Protein AF-A0A8B8CC91-F1 (afdb_monomer_lite)

Organism: Crassostrea virginica (NCBI:txid6565)

InterPro domains:
  IPR000445 Helix-hairpin-helix motif [PF00633] (62-91)
  IPR003265 HhH-GPD domain [PF00730] (1-131)
  IPR003265 HhH-GPD domain [SM00478] (1-153)
  IPR003265 HhH-GPD domain [cd00056] (1-151)
  IPR003651 Endonuclease III-like, iron-sulphur cluster loop motif [SM00525] (154-174)
  IPR004036 Endonuclease III-like, conserved site-2 [PS01155] (64-92)
  IPR011257 DNA glycosylase [SSF48150] (1-176)
  IPR023170 Helix-hairpin-helix, base-excision DNA repair, C-terminal [G3DSA:1.10.1670.10] (99-174)
  IPR044298 Adenine/Thymine-DNA glycosylase [PTHR42944] (1-316)

Secondary structure (DSSP, 8-state):
--TTS-HHHHHHHHHHHHHH--SHHHHHTS-HHHHHHHTTTSS-THHHHHHHHHHHHHHHHSTTPPP-SHHHHHHHSTT--HHHHHHHHHHHH--------HHHHHHHHHHTT--S-TTSHHHHHHHHHHHHHHS-SS-HHHHHHHHHHHHHHTS-SSS--GGG-TTGGG-HHHHHHHHHHHHHH--S----S-----GGGSSS--TTSPPTTS---TTTGGGGSSPPPP-PPPP---------EEEPTTS-EEE--PPPPSSSSS----EEEEEEE-TTSPEEEEEEEE-TTS-EEEEEEEEEEEEPTTS-EEEEEEEEPTTS-EE---EEEEEEE-TTS-EEEEEEEE-TTS-EEEEEE---

Sequence (364 aa):
MLQQTQVATVVEYYKRWMKKWPTLQDLAKASLEEVNEMWAGLGYYSRGRRLLEGAQKVVQEFGGKMPRTAEALLKHLPGVGRYTAGAIASIAYSQATGIVDGNVIRVLCRMRLIGASSTSQAVQNKLWSLANDVVDQDHPGDFNQGMMELGATVCTPKSPSCASCPAQSLCLAKAQVERNKSKNGNKLGIKDRTDIPDIECVVEKCDLCLPENETWDEKEGVQNYPRKAGKKAARVERTSVCVVCRRKRGGERQYYLVQRAQKGQLIRTSVCVVCRRKRDGERQYYLVQRAQKGQLMRTSVCVVCRRKRDGERQYYLVQRAQKGQLIRTSVCVVCRRKRDGERQYYLVQRAQKGQLIRTSVCVV

Foldseek 3Di:
DPPPADPVVCPVLVVVVCVQDVALVSLLPDDLLVQCVSCPPRAPSVLSVQSNVQSVQCCPVVVRDDDQALVCCCVRGGPQHSQNSQLCNCQVPVALAFHDDPLLLQQVLQLPVQAAECPDPVSVVVSRVVRSVPQDNRRNNVSNVVSNVCSVPASDLPDGPLVPRPCNVSGVLNVVLVVVVVVVVCPPPDDPPPPPPDPQVVPPDDNRHNPPVGDDDNVCRSSSGHDYDDDDDDDDDDDDDDWDWDADPPRDIDTDDDQDDPDDRDHDWDWDWDWDADPVRWIWIWTWTARPVGDTDTFRFTFTWDQDPVRKTKTWGWGADPPRDIDGQGWIWIWDQDPVRDIWIWTWGDDPPGDIDTDGDDDD

pLDDT: mean 70.83, std 25.77, range [24.81, 98.25]

Structure (mmCIF, N/CA/C/O backbone):
data_AF-A0A8B8CC91-F1
#
_entry.id   AF-A0A8B8CC91-F1
#
loop_
_atom_site.group_PDB
_atom_site.id
_atom_site.type_symbol
_atom_site.label_atom_id
_atom_site.label_alt_id
_atom_site.label_comp_id
_atom_site.label_asym_id
_atom_site.label_entity_id
_atom_site.label_seq_id
_atom_site.pdbx_PDB_ins_code
_atom_site.Cartn_x
_atom_site.Cartn_y
_atom_site.Cartn_z
_atom_site.occupancy
_atom_site.B_iso_or_equiv
_atom_site.auth_seq_id
_atom_site.auth_comp_id
_atom_site.auth_asym_id
_atom_site.auth_atom_id
_atom_site.pdbx_PDB_model_num
ATOM 1 N N . MET A 1 1 ? -4.260 -2.921 7.266 1.00 92.62 1 MET A N 1
ATOM 2 C CA . MET A 1 1 ? -3.087 -2.987 8.177 1.00 92.62 1 MET A CA 1
ATOM 3 C C . MET A 1 1 ? -1.752 -2.746 7.466 1.00 92.62 1 MET A C 1
ATOM 5 O O . MET A 1 1 ? -0.928 -2.034 8.021 1.00 92.62 1 MET A O 1
ATOM 9 N N . LEU A 1 2 ? -1.541 -3.272 6.253 1.00 91.44 2 LEU A N 1
ATOM 10 C CA . LEU A 1 2 ? -0.261 -3.192 5.521 1.00 91.44 2 LEU A CA 1
ATOM 11 C C . LEU A 1 2 ? 0.165 -1.789 5.039 1.00 91.44 2 LEU A C 1
ATOM 13 O O . LEU A 1 2 ? 1.324 -1.587 4.695 1.00 91.44 2 LEU A O 1
ATOM 17 N N . GLN A 1 3 ? -0.725 -0.792 5.044 1.00 85.94 3 GLN A N 1
ATOM 18 C CA . GLN A 1 3 ? -0.376 0.583 4.658 1.00 85.94 3 GLN A CA 1
ATOM 19 C C . GLN A 1 3 ? 0.779 1.126 5.525 1.00 85.94 3 GLN A C 1
ATOM 21 O O . GLN A 1 3 ? 0.559 1.447 6.685 1.00 85.94 3 GLN A O 1
ATOM 26 N N . GLN A 1 4 ? 1.991 1.274 4.986 1.00 79.38 4 GLN A N 1
ATOM 27 C CA . GLN A 1 4 ? 3.174 1.722 5.748 1.00 79.38 4 GLN A CA 1
ATOM 28 C C . GLN A 1 4 ? 3.544 0.811 6.938 1.00 79.38 4 GLN A C 1
ATOM 30 O O . GLN A 1 4 ? 4.086 1.270 7.945 1.00 79.38 4 GLN A O 1
ATOM 35 N N . THR A 1 5 ? 3.236 -0.483 6.873 1.00 83.69 5 THR A N 1
ATOM 36 C CA . THR A 1 5 ? 3.631 -1.454 7.904 1.00 83.69 5 THR A CA 1
ATOM 37 C C . THR A 1 5 ? 4.130 -2.723 7.223 1.00 83.69 5 THR A C 1
ATOM 39 O O . THR A 1 5 ? 3.506 -3.199 6.282 1.00 83.69 5 THR A O 1
ATOM 42 N N . GLN A 1 6 ? 5.267 -3.261 7.669 1.00 83.12 6 GLN A N 1
ATOM 43 C CA . GLN A 1 6 ? 5.859 -4.454 7.059 1.00 83.12 6 GLN A CA 1
ATOM 44 C C . GLN A 1 6 ? 4.999 -5.700 7.300 1.00 83.12 6 GLN A C 1
ATOM 46 O O . GLN A 1 6 ? 4.424 -5.857 8.379 1.00 83.12 6 GLN A O 1
ATOM 51 N N . VAL A 1 7 ? 4.974 -6.612 6.320 1.00 87.44 7 VAL A N 1
ATOM 52 C CA . VAL A 1 7 ? 4.185 -7.857 6.363 1.00 87.44 7 VAL A CA 1
ATOM 53 C C . VAL A 1 7 ? 4.473 -8.652 7.634 1.00 87.44 7 VAL A C 1
ATOM 55 O O . VAL A 1 7 ? 3.544 -8.943 8.380 1.00 87.44 7 VAL A O 1
ATOM 58 N N . ALA A 1 8 ? 5.751 -8.895 7.951 1.00 87.00 8 ALA A N 1
ATOM 59 C CA . ALA A 1 8 ? 6.170 -9.654 9.134 1.00 87.00 8 ALA A CA 1
ATOM 60 C C . ALA A 1 8 ? 5.609 -9.097 10.456 1.00 87.00 8 ALA A C 1
ATOM 62 O O . ALA A 1 8 ? 5.325 -9.852 11.381 1.00 87.00 8 ALA A O 1
ATOM 63 N N . THR A 1 9 ? 5.411 -7.778 10.549 1.00 87.69 9 THR A N 1
ATOM 64 C CA . THR A 1 9 ? 4.769 -7.155 11.712 1.00 87.69 9 THR A CA 1
ATOM 65 C C . THR A 1 9 ? 3.259 -7.377 11.707 1.00 87.69 9 THR A C 1
ATOM 67 O O . THR A 1 9 ? 2.670 -7.557 12.764 1.00 87.69 9 THR A O 1
ATOM 70 N N . VAL A 1 10 ? 2.616 -7.358 10.539 1.00 92.62 10 VAL A N 1
ATOM 71 C CA . VAL A 1 10 ? 1.153 -7.405 10.411 1.00 92.62 10 VAL A CA 1
ATOM 72 C C . VAL A 1 10 ? 0.574 -8.799 10.651 1.00 92.62 10 VAL A C 1
ATOM 74 O O . VAL A 1 10 ? -0.533 -8.872 11.177 1.00 92.62 10 VAL A O 1
ATOM 77 N N . VAL A 1 11 ? 1.292 -9.881 10.329 1.00 94.12 11 VAL A N 1
ATOM 78 C CA . VAL A 1 11 ? 0.763 -11.264 10.386 1.00 94.12 11 VAL A CA 1
ATOM 79 C C . VAL A 1 11 ? 0.059 -11.571 11.715 1.00 94.12 11 VAL A C 1
ATOM 81 O O . VAL A 1 11 ? -1.122 -11.920 11.732 1.00 94.12 11 VAL A O 1
ATOM 84 N N . GLU A 1 12 ? 0.743 -11.378 12.843 1.00 93.38 12 GLU A N 1
ATOM 85 C CA . GLU A 1 12 ? 0.195 -11.709 14.167 1.00 93.38 12 GLU A CA 1
ATOM 86 C C . GLU A 1 12 ? -0.891 -10.730 14.636 1.00 93.38 12 GLU A C 1
ATOM 88 O O . GLU A 1 12 ? -1.748 -11.067 15.456 1.00 93.38 12 GLU A O 1
ATOM 93 N N . TYR A 1 13 ? -0.898 -9.502 14.117 1.00 94.75 13 TYR A N 1
ATOM 94 C CA . TYR A 1 13 ? -1.993 -8.566 14.367 1.00 94.75 13 TYR A CA 1
ATOM 95 C C . TYR A 1 13 ? -3.243 -8.949 13.588 1.00 94.75 13 TYR A C 1
ATOM 97 O O . TYR A 1 13 ? -4.329 -8.949 14.160 1.00 94.75 13 TYR A O 1
ATOM 105 N N . TYR A 1 14 ? -3.085 -9.316 12.318 1.00 96.88 14 TYR A N 1
ATOM 106 C CA . TYR A 1 14 ? -4.185 -9.727 11.462 1.00 96.88 14 TYR A CA 1
ATOM 107 C C . TYR A 1 14 ? -4.864 -10.989 12.001 1.00 96.88 14 TYR A C 1
ATOM 109 O O . TYR A 1 14 ? -6.076 -10.987 12.187 1.00 96.88 14 TYR A O 1
ATOM 117 N N . LYS A 1 15 ? -4.092 -12.019 12.380 1.00 96.88 15 LYS A N 1
ATOM 118 C CA . LYS A 1 15 ? -4.639 -13.249 12.985 1.00 96.88 15 LYS A CA 1
ATOM 119 C C . LYS A 1 15 ? -5.471 -12.963 14.237 1.00 96.88 15 LYS A C 1
ATOM 121 O O . LYS A 1 15 ? -6.601 -13.427 14.356 1.00 96.88 15 LYS A O 1
ATOM 126 N N . ARG A 1 16 ? -4.933 -12.173 15.175 1.00 96.38 16 ARG A N 1
ATOM 127 C CA . ARG A 1 16 ? -5.647 -11.807 16.412 1.00 96.38 16 ARG A CA 1
ATOM 128 C C . ARG A 1 16 ? -6.882 -10.954 16.133 1.00 96.38 16 ARG A C 1
ATOM 130 O O . ARG A 1 16 ? -7.897 -11.135 16.797 1.00 96.38 16 ARG A O 1
ATOM 137 N N . TRP A 1 17 ? -6.791 -10.039 15.170 1.00 97.19 17 TRP A N 1
ATOM 138 C CA . TRP A 1 17 ? -7.905 -9.197 14.744 1.00 97.19 17 TRP A CA 1
ATOM 139 C C . TRP A 1 17 ? -9.047 -10.033 14.174 1.00 97.19 17 TRP A C 1
ATOM 141 O O . TRP A 1 17 ? -10.154 -9.951 14.693 1.00 97.19 17 TRP A O 1
ATOM 151 N N . MET A 1 18 ? -8.765 -10.887 13.187 1.00 97.62 18 MET A N 1
ATOM 152 C CA . MET A 1 18 ? -9.771 -11.744 12.552 1.00 97.62 18 MET A CA 1
ATOM 153 C C . MET A 1 18 ? -10.362 -12.769 13.523 1.00 97.62 18 MET A C 1
ATOM 155 O O . MET A 1 18 ? -11.540 -13.085 13.429 1.00 97.62 18 MET A O 1
ATOM 159 N N . LYS A 1 19 ? -9.586 -13.245 14.507 1.00 97.62 19 LYS A N 1
ATOM 160 C CA . LYS A 1 19 ? -10.114 -14.105 15.577 1.00 97.62 19 LYS A CA 1
ATOM 161 C C . LYS A 1 19 ? -11.130 -13.380 16.467 1.00 97.62 19 LYS A C 1
ATOM 163 O O . LYS A 1 19 ? -12.069 -14.006 16.942 1.00 97.62 19 LYS A O 1
ATOM 168 N N . LYS A 1 20 ? -10.919 -12.088 16.745 1.00 97.19 20 LYS A N 1
ATOM 169 C CA . LYS A 1 20 ? -11.805 -11.294 17.611 1.00 97.19 20 LYS A CA 1
ATOM 170 C C . LYS A 1 20 ? -13.028 -10.762 16.860 1.00 97.19 20 LYS A C 1
ATOM 172 O O . LYS A 1 20 ? -14.117 -10.756 17.420 1.00 97.19 20 LYS A O 1
ATOM 177 N N . TRP A 1 21 ? -12.831 -10.313 15.624 1.00 98.06 21 TRP A N 1
ATOM 178 C CA . TRP A 1 21 ? -13.869 -9.763 14.756 1.00 98.06 21 TRP A CA 1
ATOM 179 C C . TRP A 1 21 ? -13.814 -10.463 13.394 1.00 98.06 21 TRP A C 1
ATOM 181 O O . TRP A 1 21 ? -13.181 -9.946 12.468 1.00 98.06 21 TRP A O 1
ATOM 191 N N . PRO A 1 22 ? -14.418 -11.659 13.282 1.00 97.31 22 PRO A N 1
ATOM 192 C CA . PRO A 1 22 ? -14.399 -12.429 12.043 1.00 97.31 22 PRO A CA 1
ATOM 193 C C . PRO A 1 22 ? -15.268 -11.796 10.952 1.00 97.31 22 PRO A C 1
ATOM 195 O O . PRO A 1 22 ? -14.971 -11.970 9.772 1.00 97.31 22 PRO A O 1
ATOM 198 N N . THR A 1 23 ? -16.304 -11.035 11.324 1.00 96.94 23 THR A N 1
ATOM 199 C CA . THR A 1 23 ? -17.205 -10.366 10.377 1.00 96.94 23 THR A CA 1
ATOM 200 C C . THR A 1 23 ? -17.178 -8.841 10.504 1.00 96.94 23 THR A C 1
ATOM 202 O O . THR A 1 23 ? -16.745 -8.269 11.511 1.00 96.94 23 THR A O 1
ATOM 205 N N . LEU A 1 24 ? -17.691 -8.157 9.474 1.00 95.50 24 LEU A N 1
ATOM 206 C CA . LEU A 1 24 ? -17.894 -6.705 9.502 1.00 95.50 24 LEU A CA 1
ATOM 207 C C . LEU A 1 24 ? -18.865 -6.290 10.612 1.00 95.50 24 LEU A C 1
ATOM 209 O O . LEU A 1 24 ? -18.668 -5.255 11.242 1.00 95.50 24 LEU A O 1
ATOM 213 N N . GLN A 1 25 ? -19.886 -7.107 10.872 1.00 97.25 25 GLN A N 1
ATOM 214 C CA . GLN A 1 25 ? -20.897 -6.881 11.898 1.00 97.25 25 GLN A CA 1
ATOM 215 C C . GLN A 1 25 ? -20.287 -6.946 13.302 1.00 97.25 25 GLN A C 1
ATOM 217 O O . GLN A 1 25 ? -20.625 -6.119 14.149 1.00 97.25 25 GLN A O 1
ATOM 222 N N . ASP A 1 26 ? -19.362 -7.880 13.539 1.00 97.75 26 ASP A N 1
ATOM 223 C CA . ASP A 1 26 ? -18.653 -7.981 14.819 1.00 97.75 26 ASP A CA 1
ATOM 224 C C . ASP A 1 26 ? -17.776 -6.754 15.058 1.00 97.75 26 ASP A C 1
ATOM 226 O O . ASP A 1 26 ? -17.776 -6.188 16.153 1.00 97.75 26 ASP A O 1
ATOM 230 N N . LEU A 1 27 ? -17.063 -6.304 14.019 1.00 97.62 27 LEU A N 1
ATOM 231 C CA . LEU A 1 27 ? -16.260 -5.091 14.103 1.00 97.62 27 LEU A CA 1
ATOM 232 C C . LEU A 1 27 ? -17.136 -3.851 14.315 1.00 97.62 27 LEU A C 1
ATOM 234 O O . LEU A 1 27 ? -16.793 -3.010 15.136 1.00 97.62 27 LEU A O 1
ATOM 238 N N . ALA A 1 28 ? -18.273 -3.736 13.626 1.00 97.38 28 ALA A N 1
ATOM 239 C CA . ALA A 1 28 ? -19.164 -2.581 13.739 1.00 97.38 28 ALA A CA 1
ATOM 240 C C . ALA A 1 28 ? -19.731 -2.389 15.159 1.00 97.38 28 ALA A C 1
ATOM 242 O O . ALA A 1 28 ? -19.972 -1.253 15.575 1.00 97.38 28 ALA A O 1
ATOM 243 N N . LYS A 1 29 ? -19.906 -3.485 15.910 1.00 97.19 29 LYS A N 1
ATOM 244 C CA . LYS A 1 29 ? -20.348 -3.482 17.317 1.00 97.19 29 LYS A CA 1
ATOM 245 C C . LYS A 1 29 ? -19.222 -3.177 18.312 1.00 97.19 29 LYS A C 1
ATOM 247 O O . LYS A 1 29 ? -19.504 -2.938 19.485 1.00 97.19 29 LYS A O 1
ATOM 25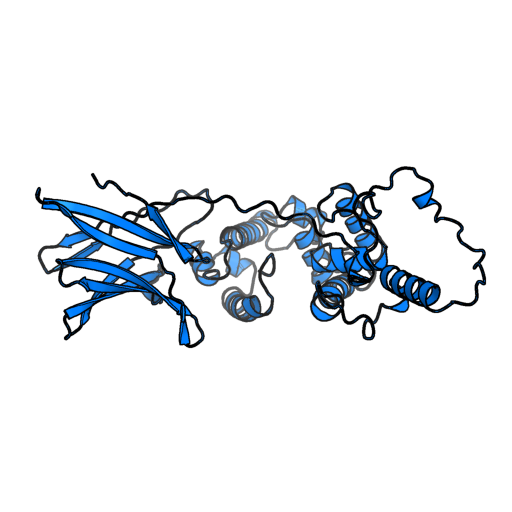2 N N . ALA A 1 30 ? -17.962 -3.214 17.880 1.00 96.12 30 ALA A N 1
ATOM 253 C CA . ALA A 1 30 ? -16.818 -2.998 18.755 1.00 96.12 30 ALA A CA 1
ATOM 254 C C . ALA A 1 30 ? -16.738 -1.547 19.244 1.00 96.12 30 ALA A C 1
ATOM 256 O O . ALA A 1 30 ? -17.063 -0.603 18.517 1.00 96.12 30 ALA A O 1
ATOM 257 N N . SER A 1 31 ? -16.220 -1.351 20.459 1.00 90.31 31 SER A N 1
ATOM 258 C CA . SER A 1 31 ? -15.899 0.000 20.917 1.00 90.31 31 SER A CA 1
ATOM 259 C C . SER A 1 31 ? -14.598 0.508 20.291 1.00 90.31 31 SER A C 1
ATOM 261 O O . SER A 1 31 ? -13.684 -0.255 19.950 1.00 90.31 31 SER A O 1
ATOM 263 N N . LEU A 1 32 ? -14.468 1.834 20.186 1.00 85.75 32 LEU A N 1
ATOM 264 C CA . LEU A 1 32 ? -13.233 2.461 19.713 1.00 85.75 32 LEU A CA 1
ATOM 265 C C . LEU A 1 32 ? -12.036 2.083 20.601 1.00 85.75 32 LEU A C 1
ATOM 267 O O . LEU A 1 32 ? -10.902 2.000 20.130 1.00 85.75 32 LEU A O 1
ATOM 271 N N . GLU A 1 33 ? -12.256 1.870 21.894 1.00 81.94 33 GLU A N 1
ATOM 272 C CA . GLU A 1 33 ? -11.212 1.470 22.829 1.00 81.94 33 GLU A CA 1
ATOM 273 C C . GLU A 1 33 ? -10.729 0.045 22.597 1.00 81.94 33 GLU A C 1
ATOM 275 O O . GLU A 1 33 ? -9.517 -0.171 22.575 1.00 81.94 33 GLU A O 1
ATOM 280 N N . GLU A 1 34 ? -11.634 -0.895 22.330 1.00 86.12 34 GLU A N 1
ATOM 281 C CA . GLU A 1 34 ? -11.255 -2.261 21.974 1.00 86.12 34 GLU A CA 1
ATOM 282 C C . GLU A 1 34 ? -10.460 -2.298 20.665 1.00 86.12 34 GLU A C 1
ATOM 284 O O . GLU A 1 34 ? -9.459 -3.013 20.571 1.00 86.12 34 GLU A O 1
ATOM 289 N N . VAL A 1 35 ? -10.862 -1.496 19.673 1.00 90.31 35 VAL A N 1
ATOM 290 C CA . VAL A 1 35 ? -10.126 -1.343 18.409 1.00 90.31 35 VAL A CA 1
ATOM 291 C C . VAL A 1 35 ? -8.734 -0.763 18.646 1.00 90.31 35 VAL A C 1
ATOM 293 O O . VAL A 1 35 ? -7.753 -1.302 18.134 1.00 90.31 35 VAL A O 1
ATOM 296 N N . ASN A 1 36 ? -8.612 0.295 19.451 1.00 83.00 36 ASN A N 1
ATOM 297 C CA . ASN A 1 36 ? -7.313 0.894 19.772 1.00 83.00 36 ASN A CA 1
ATOM 298 C C . ASN A 1 36 ? -6.389 -0.073 20.521 1.00 83.00 36 ASN A C 1
ATOM 300 O O . ASN A 1 36 ? -5.185 -0.075 20.269 1.00 83.00 36 ASN A O 1
ATOM 304 N N . GLU A 1 37 ? -6.935 -0.891 21.422 1.00 83.81 37 GLU A N 1
ATOM 305 C CA . GLU A 1 37 ? -6.180 -1.916 22.144 1.00 83.81 37 GLU A CA 1
ATOM 306 C C . GLU A 1 37 ? -5.632 -2.982 21.187 1.00 83.81 37 GLU A C 1
ATOM 308 O O . GLU A 1 37 ? -4.441 -3.290 21.221 1.00 83.81 37 GLU A O 1
ATOM 313 N N . MET A 1 38 ? -6.462 -3.479 20.267 1.00 87.25 38 MET A N 1
ATOM 314 C CA . MET A 1 38 ? -6.038 -4.460 19.259 1.00 87.25 38 MET A CA 1
ATOM 315 C C . MET A 1 38 ? -5.055 -3.876 18.236 1.00 87.25 38 MET A C 1
ATOM 317 O O . MET A 1 38 ? -4.198 -4.593 17.718 1.00 87.25 38 MET A O 1
ATOM 321 N N . TRP A 1 39 ? -5.144 -2.572 17.962 1.00 86.75 39 TRP A N 1
ATOM 322 C CA . TRP A 1 39 ? -4.247 -1.852 17.052 1.00 86.75 39 TRP A CA 1
ATOM 323 C C . TRP A 1 39 ? -2.940 -1.386 17.717 1.00 86.75 39 TRP A C 1
ATOM 325 O O . TRP A 1 39 ? -2.040 -0.871 17.042 1.00 86.75 39 TRP A O 1
ATOM 335 N N . ALA A 1 40 ? -2.812 -1.541 19.039 1.00 79.69 40 ALA A N 1
ATOM 336 C CA . ALA A 1 40 ? -1.686 -1.017 19.797 1.00 79.69 40 ALA A CA 1
ATOM 337 C C . ALA A 1 40 ? -0.347 -1.594 19.309 1.00 79.69 40 ALA A C 1
ATOM 339 O O . ALA A 1 40 ? -0.119 -2.804 19.298 1.00 79.69 40 ALA A O 1
ATOM 340 N N . GLY A 1 41 ? 0.563 -0.706 18.906 1.00 79.56 41 GLY A N 1
ATOM 341 C CA . GLY A 1 41 ? 1.882 -1.064 18.371 1.00 79.56 41 GLY A CA 1
ATOM 342 C C . GLY A 1 41 ? 1.995 -1.072 16.841 1.00 79.56 41 GLY A C 1
ATOM 343 O O . GLY A 1 41 ? 3.113 -0.998 16.345 1.00 79.56 41 GLY A O 1
ATOM 344 N N . LEU A 1 42 ? 0.888 -1.039 16.083 1.00 76.50 42 LEU A N 1
ATOM 345 C CA . LEU A 1 42 ? 0.934 -0.910 14.611 1.00 76.50 42 LEU A CA 1
ATOM 346 C C . LEU A 1 42 ? 1.211 0.523 14.120 1.00 76.50 42 LEU A C 1
ATOM 348 O O . LEU A 1 42 ? 1.497 0.736 12.941 1.00 76.50 42 LEU A O 1
ATOM 352 N N . GLY A 1 43 ? 1.093 1.518 15.003 1.00 76.81 43 GLY A N 1
ATOM 353 C CA . GLY A 1 43 ? 1.202 2.935 14.650 1.00 76.81 43 GLY A CA 1
ATOM 354 C C . GLY A 1 43 ? 0.030 3.443 13.797 1.00 76.81 43 GLY A C 1
ATOM 355 O O . GLY A 1 43 ? -0.787 2.672 13.284 1.00 76.81 43 GLY A O 1
ATOM 356 N N . TYR A 1 44 ? -0.061 4.769 13.638 1.00 76.31 44 TYR A N 1
ATOM 357 C CA . TYR A 1 44 ? -1.132 5.432 12.875 1.00 76.31 44 TYR A CA 1
ATOM 358 C C . TYR A 1 44 ? -2.539 4.947 13.281 1.00 76.31 44 TYR A C 1
ATOM 360 O O . TYR A 1 44 ? -3.280 4.395 12.466 1.00 76.31 44 TYR A O 1
ATOM 368 N N . TYR A 1 45 ? -2.904 5.150 14.551 1.00 77.75 45 TYR A N 1
ATOM 369 C CA . TYR A 1 45 ? -4.176 4.704 15.150 1.00 77.75 45 TYR A CA 1
ATOM 370 C C . TYR A 1 45 ? -5.428 5.216 14.423 1.00 77.75 45 TYR A C 1
ATOM 372 O O . TYR A 1 45 ? -6.477 4.577 14.464 1.00 77.75 45 TYR A O 1
ATOM 380 N N . SER A 1 46 ? -5.315 6.330 13.694 1.00 83.69 46 SER A N 1
ATOM 381 C CA . SER A 1 46 ? -6.385 6.828 12.827 1.00 83.69 46 SER A CA 1
ATOM 382 C C . SER A 1 46 ? -6.840 5.799 11.788 1.00 83.69 46 SER A C 1
ATOM 384 O O . SER A 1 46 ? -8.010 5.811 11.422 1.00 83.69 46 SER A O 1
ATOM 386 N N . ARG A 1 47 ? -5.964 4.884 11.345 1.00 89.44 47 ARG A N 1
ATOM 387 C CA . ARG A 1 47 ? -6.330 3.796 10.422 1.00 89.44 47 ARG A CA 1
ATOM 388 C C . ARG A 1 47 ? -7.296 2.801 11.063 1.00 89.44 47 ARG A C 1
ATOM 390 O O . ARG A 1 47 ? -8.292 2.464 10.439 1.00 89.44 47 ARG A O 1
ATOM 397 N N . GLY A 1 48 ? -7.032 2.374 12.300 1.00 91.06 48 GLY A N 1
ATOM 398 C CA . GLY A 1 48 ? -7.925 1.470 13.034 1.00 91.06 48 GLY A CA 1
ATOM 399 C C . GLY A 1 48 ? -9.286 2.114 13.300 1.00 91.06 48 GLY A C 1
ATOM 400 O O . GLY A 1 48 ? -10.320 1.510 13.042 1.00 91.06 48 GLY A O 1
ATOM 401 N N . ARG A 1 49 ? -9.284 3.390 13.708 1.00 89.50 49 ARG A N 1
ATOM 402 C CA . ARG A 1 49 ? -10.514 4.174 13.882 1.00 89.50 49 ARG A CA 1
ATOM 403 C C . ARG A 1 49 ? -11.330 4.281 12.587 1.00 89.50 49 ARG A C 1
ATOM 405 O O . ARG A 1 49 ? -12.519 4.002 12.610 1.00 89.50 49 ARG A O 1
ATOM 412 N N . ARG A 1 50 ? -10.705 4.660 11.467 1.00 93.50 50 ARG A N 1
ATOM 413 C CA . ARG A 1 50 ? -11.400 4.776 10.171 1.00 93.50 50 ARG A CA 1
ATOM 414 C C . ARG A 1 50 ? -11.935 3.433 9.678 1.00 93.50 50 ARG A C 1
ATOM 416 O O . ARG A 1 50 ? -12.990 3.398 9.065 1.00 93.50 50 ARG A O 1
ATOM 423 N N . LEU A 1 51 ? -11.235 2.335 9.971 1.00 95.69 51 LEU A N 1
ATOM 424 C CA . LEU A 1 51 ? -11.709 0.989 9.653 1.00 95.69 51 LEU A CA 1
ATOM 425 C C . LEU A 1 51 ? -12.981 0.634 10.441 1.00 95.69 51 LEU A C 1
ATOM 427 O O . LEU A 1 51 ? -13.907 0.080 9.858 1.00 95.69 51 LEU A O 1
ATOM 431 N N . LEU A 1 52 ? -13.047 0.995 11.728 1.00 96.00 52 LEU A N 1
ATOM 432 C CA . LEU A 1 52 ? -14.262 0.854 12.539 1.00 96.00 52 LEU A CA 1
ATOM 433 C C . LEU A 1 52 ? -15.411 1.708 11.982 1.00 96.00 52 LEU A C 1
ATOM 435 O O . LEU A 1 52 ? -16.493 1.182 11.744 1.00 96.00 52 LEU A O 1
ATOM 439 N N . GLU A 1 53 ? -15.159 2.995 11.721 1.00 96.00 53 GLU A N 1
ATOM 440 C CA . GLU A 1 53 ? -16.147 3.914 11.128 1.00 96.00 53 GLU A CA 1
ATOM 441 C C . GLU A 1 53 ? -16.658 3.383 9.775 1.00 96.00 53 GLU A C 1
ATOM 443 O O . GLU A 1 53 ? -17.853 3.425 9.494 1.00 96.00 53 GLU A O 1
ATOM 448 N N . GLY A 1 54 ? -15.767 2.824 8.949 1.00 96.62 54 GLY A N 1
ATOM 449 C CA . GLY A 1 54 ? -16.124 2.195 7.680 1.00 96.62 54 GLY A CA 1
ATOM 450 C C . GLY A 1 54 ? -16.994 0.951 7.852 1.00 96.62 54 GLY A C 1
ATOM 451 O O . GLY A 1 54 ? -18.002 0.825 7.165 1.00 96.62 54 GLY A O 1
ATOM 452 N N . ALA A 1 55 ? -16.658 0.062 8.791 1.00 97.00 55 ALA A N 1
ATOM 453 C CA . ALA A 1 55 ? -17.468 -1.122 9.080 1.00 97.00 55 ALA A CA 1
ATOM 454 C C . ALA A 1 55 ? -18.870 -0.747 9.586 1.00 97.00 55 ALA A C 1
ATOM 456 O O . ALA A 1 55 ? -19.864 -1.303 9.121 1.00 97.00 55 ALA A O 1
ATOM 457 N N . GLN A 1 56 ? -18.959 0.241 10.480 1.00 97.25 56 GLN A N 1
ATOM 458 C CA . GLN A 1 56 ? -20.232 0.773 10.975 1.00 97.25 56 GLN A CA 1
ATOM 459 C C . GLN A 1 56 ? -21.082 1.339 9.840 1.00 97.25 56 GLN A C 1
ATOM 461 O O . GLN A 1 56 ? -22.255 0.990 9.727 1.00 97.25 56 GLN A O 1
ATOM 466 N N . LYS A 1 57 ? -20.473 2.135 8.955 1.00 97.19 57 LYS A N 1
ATOM 467 C CA . LYS A 1 57 ? -21.152 2.698 7.788 1.00 97.19 57 LYS A CA 1
ATOM 468 C C . LYS A 1 57 ? -21.695 1.618 6.851 1.00 97.19 57 LYS A C 1
ATOM 470 O O . LYS A 1 57 ? -22.836 1.705 6.418 1.00 97.19 57 LYS A O 1
ATOM 475 N N . VAL A 1 58 ? -20.915 0.573 6.572 1.00 97.25 58 VAL A N 1
ATOM 476 C CA . VAL A 1 58 ? -21.356 -0.550 5.722 1.00 97.25 58 VAL A CA 1
ATOM 477 C C . VAL A 1 58 ? -22.551 -1.280 6.334 1.00 97.25 58 VAL A C 1
ATOM 479 O O . VAL A 1 58 ? -23.496 -1.623 5.627 1.00 97.25 58 VAL A O 1
ATOM 482 N N . VAL A 1 59 ? -22.544 -1.498 7.648 1.00 97.31 59 VAL A N 1
ATOM 483 C CA . VAL A 1 59 ? -23.664 -2.150 8.338 1.00 97.31 59 VAL A CA 1
ATOM 484 C C . VAL A 1 59 ? -24.918 -1.273 8.333 1.00 97.31 59 VAL A C 1
ATOM 486 O O . VAL A 1 59 ? -25.997 -1.785 8.053 1.00 97.31 59 VAL A O 1
ATOM 489 N N . GLN A 1 60 ? -24.778 0.026 8.602 1.00 96.62 60 GLN A N 1
ATOM 490 C CA . GLN A 1 60 ? -25.905 0.956 8.736 1.00 96.62 60 GLN A CA 1
ATOM 491 C C . GLN A 1 60 ? -26.505 1.375 7.389 1.00 96.62 60 GLN A C 1
ATOM 493 O O . GLN A 1 60 ? -27.720 1.353 7.233 1.00 96.62 60 GLN A O 1
ATOM 498 N N . GLU A 1 61 ? -25.671 1.747 6.417 1.00 96.31 61 GLU A N 1
ATOM 499 C CA . GLU A 1 61 ? -26.122 2.342 5.150 1.00 96.31 61 GLU A CA 1
ATOM 500 C C . GLU A 1 61 ? -26.225 1.323 4.007 1.00 96.31 61 GLU A C 1
ATOM 502 O O . GLU A 1 61 ? -26.995 1.525 3.073 1.00 96.31 61 GLU A O 1
ATOM 507 N N . PHE A 1 62 ? -25.477 0.216 4.067 1.00 95.25 62 PHE A N 1
ATOM 508 C CA . PHE A 1 62 ? -25.422 -0.786 2.991 1.00 95.25 62 PHE A CA 1
ATOM 509 C C . PHE A 1 62 ? -25.932 -2.170 3.427 1.00 95.25 62 PHE A C 1
ATOM 511 O O . PHE A 1 62 ? -25.700 -3.172 2.746 1.00 95.25 62 PHE A O 1
ATOM 518 N N . GLY A 1 63 ? -26.603 -2.261 4.582 1.00 93.38 63 GLY A N 1
ATOM 519 C CA . GLY A 1 63 ? -27.169 -3.513 5.097 1.00 93.38 63 GLY A CA 1
ATOM 520 C C . GLY A 1 63 ? -26.123 -4.608 5.339 1.00 93.38 63 GLY A C 1
ATOM 521 O O . GLY A 1 63 ? -26.409 -5.794 5.184 1.00 93.38 63 GLY A O 1
ATOM 522 N N . GLY A 1 64 ? -24.881 -4.222 5.645 1.00 93.44 64 GLY A N 1
ATOM 523 C CA . GLY A 1 64 ? -23.761 -5.145 5.844 1.00 93.44 64 GLY A CA 1
ATOM 524 C C . GLY A 1 64 ? -23.127 -5.669 4.552 1.00 93.44 64 GLY A C 1
ATOM 525 O O . GLY A 1 64 ? -22.212 -6.491 4.626 1.00 93.44 64 GLY A O 1
ATOM 526 N N . LYS A 1 65 ? -23.567 -5.204 3.376 1.00 94.38 65 LYS A N 1
ATOM 527 C CA . LYS A 1 65 ? -22.981 -5.570 2.082 1.00 94.38 65 LYS A CA 1
ATOM 528 C C . LYS A 1 65 ? -21.941 -4.534 1.668 1.00 94.38 65 LYS A C 1
ATOM 530 O O . LYS A 1 65 ? -22.242 -3.359 1.499 1.00 94.38 65 LYS A O 1
ATOM 535 N N . MET A 1 66 ? -20.703 -4.976 1.482 1.00 95.56 66 MET A N 1
ATOM 536 C CA . MET A 1 66 ? -19.631 -4.114 0.986 1.00 95.56 66 MET A CA 1
ATOM 537 C C . MET A 1 66 ? -19.916 -3.640 -0.450 1.00 95.56 66 MET A C 1
ATOM 539 O O . MET A 1 66 ? -20.332 -4.456 -1.282 1.00 95.56 66 MET A O 1
ATOM 543 N N . PRO A 1 67 ? -19.650 -2.359 -0.771 1.00 96.19 67 PRO A N 1
ATOM 544 C CA . PRO A 1 67 ? -19.612 -1.898 -2.153 1.00 96.19 67 PRO A CA 1
ATOM 545 C C . PRO A 1 67 ? -18.623 -2.735 -2.972 1.00 96.19 67 PRO A C 1
ATOM 547 O O . PRO A 1 67 ? -17.524 -3.025 -2.502 1.00 96.19 67 PRO A O 1
ATOM 550 N N . ARG A 1 68 ? -19.020 -3.134 -4.184 1.00 95.81 68 ARG A N 1
ATOM 551 C CA . ARG A 1 68 ? -18.245 -4.090 -4.994 1.00 95.81 68 ARG A CA 1
ATOM 552 C C . ARG A 1 68 ? -17.278 -3.450 -5.987 1.00 95.81 68 ARG A C 1
ATOM 554 O O . ARG A 1 68 ? -16.394 -4.142 -6.472 1.00 95.81 68 ARG A O 1
ATOM 561 N N . THR A 1 69 ? -17.426 -2.155 -6.268 1.00 97.69 69 THR A N 1
ATOM 562 C CA . THR A 1 69 ? -16.561 -1.440 -7.214 1.00 97.69 69 THR A CA 1
ATOM 563 C C . THR A 1 69 ? -15.575 -0.516 -6.506 1.00 97.69 69 THR A C 1
ATOM 565 O O . THR A 1 69 ? -15.875 0.039 -5.444 1.00 97.69 69 THR A O 1
ATOM 568 N N . ALA A 1 70 ? -14.401 -0.313 -7.099 1.00 97.19 70 ALA A N 1
ATOM 569 C CA . ALA A 1 70 ? -13.367 0.586 -6.607 1.00 97.19 70 ALA A CA 1
ATOM 570 C C . ALA A 1 70 ? -13.895 2.022 -6.480 1.00 97.19 70 ALA A C 1
ATOM 572 O O . ALA A 1 70 ? -13.637 2.692 -5.480 1.00 97.19 70 ALA A O 1
ATOM 573 N N . GLU A 1 71 ? -14.698 2.478 -7.440 1.00 97.31 71 GLU A N 1
ATOM 574 C CA . GLU A 1 71 ? -15.331 3.796 -7.432 1.00 97.31 71 GLU A CA 1
ATOM 575 C C . GLU A 1 71 ? -16.253 3.955 -6.219 1.00 97.31 71 GLU A C 1
ATOM 577 O O . GLU A 1 71 ? -16.174 4.952 -5.497 1.00 97.31 71 GLU A O 1
ATOM 582 N N . ALA A 1 72 ? -17.094 2.952 -5.947 1.00 97.12 72 ALA A N 1
ATOM 583 C CA . ALA A 1 72 ? -18.019 2.988 -4.823 1.00 97.12 72 ALA A CA 1
ATOM 584 C C . ALA A 1 72 ? -17.283 2.884 -3.477 1.00 97.12 72 ALA A C 1
ATOM 586 O O . ALA A 1 72 ? -17.578 3.637 -2.547 1.00 97.12 72 ALA A O 1
ATOM 587 N N . LEU A 1 73 ? -16.283 2.005 -3.377 1.00 97.19 73 LEU A N 1
ATOM 588 C CA . LEU A 1 73 ? -15.436 1.875 -2.189 1.00 97.19 73 LEU A CA 1
ATOM 589 C C . LEU A 1 73 ? -14.719 3.193 -1.864 1.00 97.19 73 LEU A C 1
ATOM 591 O O . LEU A 1 73 ? -14.728 3.624 -0.711 1.00 97.19 73 LEU A O 1
ATOM 595 N N . LEU A 1 74 ? -14.143 3.849 -2.877 1.00 96.62 74 LEU A N 1
ATOM 596 C CA . LEU A 1 74 ? -13.453 5.133 -2.746 1.00 96.62 74 LEU A CA 1
ATOM 597 C C . LEU A 1 74 ? -14.406 6.266 -2.345 1.00 96.62 74 LEU A C 1
ATOM 599 O O . LEU A 1 74 ? -14.064 7.090 -1.499 1.00 96.62 74 LEU A O 1
ATOM 603 N N . LYS A 1 75 ? -15.595 6.316 -2.955 1.00 96.69 75 LYS A N 1
ATOM 604 C CA . LYS A 1 75 ? -16.580 7.378 -2.722 1.00 96.69 75 LYS A CA 1
ATOM 605 C C . LYS A 1 75 ? -17.222 7.280 -1.341 1.00 96.69 75 LYS A C 1
ATOM 607 O O . LYS A 1 75 ? -17.456 8.301 -0.698 1.00 96.69 75 LYS A O 1
ATOM 612 N N . HIS A 1 76 ? -17.538 6.066 -0.893 1.00 95.25 76 HIS A N 1
ATOM 613 C CA . HIS A 1 76 ? -18.410 5.882 0.262 1.00 95.25 76 HIS A CA 1
ATOM 614 C C . HIS A 1 76 ? -17.673 5.549 1.561 1.00 95.25 76 HIS A C 1
ATOM 616 O O . HIS A 1 76 ? -18.187 5.910 2.624 1.00 95.25 76 HIS A O 1
ATOM 622 N N . LEU A 1 77 ? -16.498 4.908 1.527 1.00 95.56 77 LEU A N 1
ATOM 623 C CA . LEU A 1 77 ? -15.865 4.391 2.745 1.00 95.56 77 LEU A CA 1
ATOM 624 C C . LEU A 1 77 ? -14.755 5.304 3.300 1.00 95.56 77 LEU A C 1
ATOM 626 O O . LEU A 1 77 ? -13.775 5.602 2.613 1.00 95.56 77 LEU A O 1
ATOM 630 N N . PRO A 1 78 ? -14.833 5.713 4.582 1.00 92.19 78 PRO A N 1
ATOM 631 C CA . PRO A 1 78 ? -13.819 6.564 5.188 1.00 92.19 78 PRO A CA 1
ATOM 632 C C . PRO A 1 78 ? -12.475 5.836 5.310 1.00 92.19 78 PRO A C 1
ATOM 634 O O . PRO A 1 78 ? -12.380 4.703 5.772 1.00 92.19 78 PRO A O 1
ATOM 637 N N . GLY A 1 79 ? -11.392 6.519 4.934 1.00 88.56 79 GLY A N 1
ATOM 638 C CA . GLY A 1 79 ? -10.038 5.959 5.021 1.00 88.56 79 GLY A CA 1
ATOM 639 C C . GLY A 1 79 ? -9.665 4.975 3.916 1.00 88.56 79 GLY A C 1
ATOM 640 O O . GLY A 1 79 ? -8.523 4.512 3.905 1.00 88.56 79 GLY A O 1
ATOM 641 N N . VAL A 1 80 ? -10.572 4.709 2.976 1.00 94.94 80 VAL A N 1
ATOM 642 C CA . VAL A 1 80 ? -10.279 3.975 1.748 1.00 94.94 80 VAL A CA 1
ATOM 643 C C . VAL A 1 80 ? -9.807 4.975 0.694 1.00 94.94 80 VAL A C 1
ATOM 645 O O . VAL A 1 80 ? -10.560 5.822 0.234 1.00 94.94 80 VAL A O 1
ATOM 648 N N . GLY A 1 81 ? -8.519 4.917 0.354 1.00 94.69 81 GLY A N 1
ATOM 649 C CA . GLY A 1 81 ? -7.953 5.660 -0.776 1.00 94.69 81 GLY A CA 1
ATOM 650 C C . GLY A 1 81 ? -7.909 4.808 -2.045 1.00 94.69 81 GLY A C 1
ATOM 651 O O . GLY A 1 81 ? -8.152 3.604 -1.983 1.00 94.69 81 GLY A O 1
ATOM 652 N N . ARG A 1 82 ? -7.512 5.413 -3.173 1.00 95.50 82 ARG A N 1
ATOM 653 C CA . ARG A 1 82 ? -7.483 4.777 -4.506 1.00 95.50 82 ARG A CA 1
ATOM 654 C C . ARG A 1 82 ? -6.832 3.387 -4.512 1.00 95.50 82 ARG A C 1
ATOM 656 O O . ARG A 1 82 ? -7.429 2.438 -4.998 1.00 95.50 82 ARG A O 1
ATOM 663 N N . TYR A 1 83 ? -5.660 3.248 -3.884 1.00 96.12 83 TYR A N 1
ATOM 664 C CA . TYR A 1 83 ? -4.977 1.955 -3.731 1.00 96.12 83 TYR A CA 1
ATOM 665 C C . TYR A 1 83 ? -5.825 0.913 -2.988 1.00 96.12 83 TYR A C 1
ATOM 667 O O . TYR A 1 83 ? -5.959 -0.215 -3.440 1.00 96.12 83 TYR A O 1
ATOM 675 N N . THR A 1 84 ? -6.404 1.274 -1.841 1.00 96.62 84 THR A N 1
ATOM 676 C CA . THR A 1 84 ? -7.178 0.327 -1.023 1.00 96.62 84 THR A CA 1
ATOM 677 C C . THR A 1 84 ? -8.500 -0.041 -1.685 1.00 96.62 84 THR A C 1
ATOM 679 O O . THR A 1 84 ? -8.907 -1.192 -1.590 1.00 96.62 84 THR A O 1
ATOM 682 N N . ALA A 1 85 ? -9.131 0.903 -2.384 1.00 97.50 85 ALA A N 1
ATOM 683 C CA . ALA A 1 85 ? -10.321 0.640 -3.180 1.00 97.50 85 ALA A CA 1
ATOM 684 C C . ALA A 1 85 ? -10.033 -0.376 -4.294 1.00 97.50 85 ALA A C 1
ATOM 686 O O . ALA A 1 85 ? -10.697 -1.405 -4.347 1.00 97.50 85 ALA A O 1
ATOM 687 N N . GLY A 1 86 ? -9.002 -0.132 -5.113 1.00 97.25 86 GLY A N 1
ATOM 688 C CA . GLY A 1 86 ? -8.615 -1.051 -6.187 1.00 97.25 86 GLY A CA 1
ATOM 689 C C . GLY A 1 86 ? -8.159 -2.415 -5.666 1.00 97.25 86 GLY A C 1
ATOM 690 O O . GLY A 1 86 ? -8.531 -3.440 -6.227 1.00 97.25 86 GLY A O 1
ATOM 691 N N . ALA A 1 87 ? -7.430 -2.457 -4.545 1.00 97.50 87 ALA A N 1
ATOM 692 C CA . ALA A 1 87 ? -6.987 -3.716 -3.948 1.00 97.50 87 ALA A CA 1
ATOM 693 C C . ALA A 1 87 ? -8.170 -4.563 -3.456 1.00 97.50 87 ALA A C 1
ATOM 695 O O . ALA A 1 87 ? -8.216 -5.754 -3.730 1.00 97.50 87 ALA A O 1
ATOM 696 N N . ILE A 1 88 ? -9.146 -3.963 -2.765 1.00 97.56 88 ILE A N 1
ATOM 697 C CA . ILE A 1 88 ? -10.349 -4.690 -2.331 1.00 97.56 88 ILE A CA 1
ATOM 698 C C . ILE A 1 88 ? -11.172 -5.123 -3.548 1.00 97.56 88 ILE A C 1
ATOM 700 O O . ILE A 1 88 ? -11.575 -6.279 -3.614 1.00 97.56 88 ILE A O 1
ATOM 704 N N . ALA A 1 89 ? -11.410 -4.226 -4.506 1.00 98.12 89 ALA A N 1
ATOM 705 C CA . ALA A 1 89 ? -12.256 -4.521 -5.656 1.00 98.12 89 ALA A CA 1
ATOM 706 C C . ALA A 1 89 ? -11.687 -5.630 -6.553 1.00 98.12 89 ALA A C 1
ATOM 708 O O . ALA A 1 89 ? -12.419 -6.530 -6.951 1.00 98.12 89 ALA A O 1
ATOM 709 N N . SER A 1 90 ? -10.380 -5.609 -6.819 1.00 98.12 90 SER A N 1
ATOM 710 C CA . SER A 1 90 ? -9.728 -6.646 -7.624 1.00 98.12 90 SER A CA 1
ATOM 711 C C . SER A 1 90 ? -9.589 -7.975 -6.879 1.00 98.12 90 SER A C 1
ATOM 713 O O . SER A 1 90 ? -9.919 -9.012 -7.438 1.00 98.12 90 SER A O 1
ATOM 715 N N . ILE A 1 91 ? -9.152 -7.969 -5.613 1.00 97.94 91 ILE A N 1
ATOM 716 C CA . ILE A 1 91 ? -8.889 -9.210 -4.860 1.00 97.94 91 ILE A CA 1
ATOM 717 C C . ILE A 1 91 ? -10.184 -9.881 -4.392 1.00 97.94 91 ILE A C 1
ATOM 719 O O . ILE A 1 91 ? -10.291 -11.100 -4.437 1.00 97.94 91 ILE A O 1
ATOM 723 N N . ALA A 1 92 ? -11.160 -9.111 -3.904 1.00 97.44 92 ALA A N 1
ATOM 724 C CA . ALA A 1 92 ? -12.374 -9.674 -3.309 1.00 97.44 92 ALA A CA 1
ATOM 725 C C . ALA A 1 92 ? -13.547 -9.789 -4.293 1.00 97.44 92 ALA A C 1
ATOM 727 O O . ALA A 1 92 ? -14.446 -10.595 -4.057 1.00 97.44 92 ALA A O 1
ATOM 728 N N . TYR A 1 93 ? -13.572 -8.973 -5.352 1.00 97.56 93 TYR A N 1
ATOM 729 C CA . TYR A 1 93 ? -14.701 -8.895 -6.288 1.00 97.56 93 TYR A CA 1
ATOM 730 C C . TYR A 1 93 ? -14.304 -9.053 -7.757 1.00 97.56 93 TYR A C 1
ATOM 732 O O . TYR A 1 93 ? -15.158 -8.864 -8.620 1.00 97.56 93 TYR A O 1
ATOM 740 N N . SER A 1 94 ? -13.042 -9.388 -8.042 1.00 97.31 94 SER A N 1
ATOM 741 C CA . SER A 1 94 ? -12.524 -9.597 -9.398 1.00 97.31 94 SER A CA 1
ATOM 742 C C . SER A 1 94 ? -12.789 -8.431 -10.358 1.00 97.31 94 SER A C 1
ATOM 744 O O . SER A 1 94 ? -12.895 -8.631 -11.563 1.00 97.31 94 SER A O 1
ATOM 746 N N . GLN A 1 95 ? -12.892 -7.193 -9.857 1.00 97.75 95 GLN A N 1
ATOM 747 C CA . GLN A 1 95 ? -12.962 -6.033 -10.744 1.00 97.75 95 GLN A CA 1
ATOM 748 C C . GLN A 1 95 ? -11.603 -5.842 -11.426 1.00 97.75 95 GLN A C 1
ATOM 750 O O . GLN A 1 95 ? -10.583 -5.704 -10.743 1.00 97.75 95 GLN A O 1
ATOM 755 N N . ALA A 1 96 ? -11.606 -5.768 -12.757 1.00 97.50 96 ALA A N 1
ATOM 756 C CA . ALA A 1 96 ? -10.426 -5.487 -13.567 1.00 97.50 96 ALA A CA 1
ATOM 757 C C . ALA A 1 96 ? -9.956 -4.034 -13.388 1.00 97.50 96 ALA A C 1
ATOM 759 O O . ALA A 1 96 ? -10.273 -3.134 -14.162 1.00 97.50 96 ALA A O 1
ATOM 760 N N . THR A 1 97 ? -9.233 -3.785 -12.298 1.00 97.06 97 THR A N 1
ATOM 761 C CA . THR A 1 97 ? -8.637 -2.488 -11.979 1.00 97.06 97 THR A CA 1
ATOM 762 C C . THR A 1 97 ? -7.218 -2.683 -11.465 1.00 97.06 97 THR A C 1
ATOM 764 O O . THR A 1 97 ? -6.968 -3.484 -10.560 1.00 97.06 97 THR A O 1
ATOM 767 N N . GLY A 1 98 ? -6.274 -1.953 -12.051 1.00 96.31 98 GLY A N 1
ATOM 768 C CA . GLY A 1 98 ? -4.885 -1.960 -11.620 1.00 96.31 98 GLY A CA 1
ATOM 769 C C . GLY A 1 98 ? -4.700 -1.198 -10.311 1.00 96.31 98 GLY A C 1
ATOM 770 O O . GLY A 1 98 ? -5.432 -0.254 -10.000 1.00 96.31 98 GLY A O 1
ATOM 771 N N . ILE A 1 99 ? -3.683 -1.572 -9.538 1.00 97.06 99 ILE A N 1
ATOM 772 C CA . ILE A 1 99 ? -3.308 -0.857 -8.311 1.00 97.06 99 ILE A CA 1
ATOM 773 C C . ILE A 1 99 ? -1.882 -0.338 -8.382 1.00 97.06 99 ILE A C 1
ATOM 775 O O . ILE A 1 99 ? -1.002 -0.962 -8.963 1.00 97.06 99 ILE A O 1
ATOM 779 N N . VAL A 1 100 ? -1.633 0.791 -7.721 1.00 96.00 100 VAL A N 1
ATOM 780 C CA . VAL A 1 100 ? -0.298 1.388 -7.645 1.00 96.00 100 VAL A CA 1
ATOM 781 C C . VAL A 1 100 ? 0.084 1.615 -6.184 1.00 96.00 100 VAL A C 1
ATOM 783 O O . VAL A 1 100 ? -0.539 2.407 -5.474 1.00 96.00 100 VAL A O 1
ATOM 786 N N . ASP A 1 101 ? 1.128 0.917 -5.737 1.00 94.00 101 ASP A N 1
ATOM 787 C CA . ASP A 1 101 ? 1.808 1.125 -4.456 1.00 94.00 101 ASP A CA 1
ATOM 788 C C . ASP A 1 101 ? 3.315 1.362 -4.668 1.00 94.00 101 ASP A C 1
ATOM 790 O O . ASP A 1 101 ? 3.809 1.403 -5.792 1.00 94.00 101 ASP A O 1
ATOM 794 N N . GLY A 1 102 ? 4.086 1.507 -3.587 1.00 92.31 102 GLY A N 1
ATOM 795 C CA . GLY A 1 102 ? 5.534 1.718 -3.696 1.00 92.31 102 GLY A CA 1
ATOM 796 C C . GLY A 1 102 ? 6.296 0.575 -4.388 1.00 92.31 102 GLY A C 1
ATOM 797 O O . GLY A 1 102 ? 7.384 0.811 -4.918 1.00 92.31 102 GLY A O 1
ATOM 798 N N . ASN A 1 103 ? 5.761 -0.648 -4.384 1.00 94.31 103 ASN A N 1
ATOM 799 C CA . ASN A 1 103 ? 6.334 -1.795 -5.083 1.00 94.31 103 ASN A CA 1
ATOM 800 C C . ASN A 1 103 ? 6.005 -1.742 -6.573 1.00 94.31 103 ASN A C 1
ATOM 802 O O . ASN A 1 103 ? 6.927 -1.766 -7.389 1.00 94.31 103 ASN A O 1
ATOM 806 N N . VAL A 1 104 ? 4.730 -1.562 -6.913 1.00 96.44 104 VAL A N 1
ATOM 807 C CA . VAL A 1 104 ? 4.247 -1.484 -8.294 1.00 96.44 104 VAL A CA 1
ATOM 808 C C . VAL A 1 104 ? 4.837 -0.280 -9.027 1.00 96.44 104 VAL A C 1
ATOM 810 O O . VAL A 1 104 ? 5.292 -0.440 -10.154 1.00 96.44 104 VAL A O 1
ATOM 813 N N . ILE A 1 105 ? 4.944 0.892 -8.380 1.00 95.94 105 ILE A N 1
ATOM 814 C CA . ILE A 1 105 ? 5.629 2.073 -8.943 1.00 95.94 105 ILE A CA 1
ATOM 815 C C . ILE A 1 105 ? 7.020 1.682 -9.443 1.00 95.94 105 ILE A C 1
ATOM 817 O O . ILE A 1 105 ? 7.385 1.962 -10.577 1.00 95.94 105 ILE A O 1
ATOM 821 N N . ARG A 1 106 ? 7.804 1.005 -8.601 1.00 95.38 106 ARG A N 1
ATOM 822 C CA . ARG A 1 106 ? 9.181 0.636 -8.935 1.00 95.38 106 ARG A CA 1
ATOM 823 C C . ARG A 1 106 ? 9.244 -0.384 -10.068 1.00 95.38 106 ARG A C 1
ATOM 825 O O . ARG A 1 106 ? 10.100 -0.249 -10.937 1.00 95.38 106 ARG A O 1
ATOM 832 N N . VAL A 1 107 ? 8.362 -1.384 -10.053 1.00 97.25 107 VAL A N 1
ATOM 833 C CA . VAL A 1 107 ? 8.271 -2.390 -11.119 1.00 97.25 107 VAL A CA 1
ATOM 834 C C . VAL A 1 107 ? 7.927 -1.718 -12.448 1.00 97.25 107 VAL A C 1
ATOM 836 O O . VAL A 1 107 ? 8.697 -1.840 -13.396 1.00 97.25 107 VAL A O 1
ATOM 839 N N . LEU A 1 108 ? 6.842 -0.942 -12.501 1.00 97.19 108 LEU A N 1
ATOM 840 C CA . LEU A 1 108 ? 6.385 -0.273 -13.721 1.00 97.19 108 LEU A CA 1
ATOM 841 C C . LEU A 1 108 ? 7.405 0.740 -14.246 1.00 97.19 108 LEU A C 1
ATOM 843 O O . LEU A 1 108 ? 7.691 0.745 -15.442 1.00 97.19 108 LEU A O 1
ATOM 847 N N . CYS A 1 109 ? 8.021 1.541 -13.370 1.00 96.31 109 CYS A N 1
ATOM 848 C CA . CYS A 1 109 ? 9.063 2.480 -13.782 1.00 96.31 109 CYS A CA 1
ATOM 849 C C . CYS A 1 109 ? 10.252 1.773 -14.443 1.00 96.31 109 CYS A C 1
ATOM 851 O O . CYS A 1 109 ? 10.744 2.242 -15.464 1.00 96.31 109 CYS A O 1
ATOM 853 N N . ARG A 1 110 ? 10.689 0.622 -13.915 1.00 96.19 110 ARG A N 1
ATOM 854 C CA . ARG A 1 110 ? 11.771 -0.174 -14.521 1.00 96.19 110 ARG A CA 1
ATOM 855 C C . ARG A 1 110 ? 11.331 -0.864 -15.811 1.00 96.19 110 ARG A C 1
ATOM 857 O O . ARG A 1 110 ? 12.095 -0.909 -16.771 1.00 96.19 110 ARG A O 1
ATOM 864 N N . MET A 1 111 ? 10.104 -1.376 -15.864 1.00 95.88 111 MET A N 1
ATOM 865 C CA . MET A 1 111 ? 9.576 -2.018 -17.069 1.00 95.88 111 MET A CA 1
ATOM 866 C C . MET A 1 111 ? 9.395 -1.036 -18.230 1.00 95.88 111 MET A C 1
ATOM 868 O O . MET A 1 111 ? 9.525 -1.452 -19.376 1.00 95.88 111 MET A O 1
ATOM 872 N N . ARG A 1 112 ? 9.117 0.245 -17.947 1.00 95.00 112 ARG A N 1
ATOM 873 C CA . ARG A 1 112 ? 8.778 1.270 -18.950 1.00 95.00 112 ARG A CA 1
ATOM 874 C C . ARG A 1 112 ? 9.732 2.472 -19.005 1.00 95.00 112 ARG A C 1
ATOM 876 O O . ARG A 1 112 ? 9.359 3.495 -19.554 1.00 95.00 112 ARG A O 1
ATOM 883 N N . LEU A 1 113 ? 10.939 2.364 -18.443 1.00 93.00 113 LEU A N 1
ATOM 884 C CA . LEU A 1 113 ? 11.962 3.431 -18.440 1.00 93.00 113 LEU A CA 1
ATOM 885 C C . LEU A 1 113 ? 11.491 4.789 -17.890 1.00 93.00 113 LEU A C 1
ATOM 887 O O . LEU A 1 113 ? 11.992 5.840 -18.284 1.00 93.00 113 LEU A O 1
ATOM 891 N N . ILE A 1 114 ? 10.565 4.785 -16.930 1.00 93.62 114 ILE A N 1
ATOM 892 C CA . ILE A 1 114 ? 10.074 6.023 -16.314 1.00 93.62 114 ILE A CA 1
ATOM 893 C C . ILE A 1 114 ? 11.091 6.474 -15.262 1.00 93.62 114 ILE A C 1
ATOM 895 O O . ILE A 1 114 ? 11.174 5.907 -14.166 1.00 93.62 114 ILE A O 1
ATOM 899 N N . GLY A 1 115 ? 11.906 7.460 -15.634 1.00 90.44 115 GLY A N 1
ATOM 900 C CA . GLY A 1 115 ? 13.027 7.988 -14.854 1.00 90.44 115 GLY A CA 1
ATOM 901 C C . GLY A 1 115 ? 12.667 9.171 -13.968 1.00 90.44 115 GLY A C 1
ATOM 902 O O . GLY A 1 115 ? 13.304 9.358 -12.931 1.00 90.44 115 GLY A O 1
ATOM 903 N N . ALA A 1 116 ? 11.634 9.926 -14.337 1.00 88.38 116 ALA A N 1
ATOM 904 C CA . ALA A 1 116 ? 11.196 11.101 -13.603 1.00 88.38 116 ALA A CA 1
ATOM 905 C C . ALA A 1 116 ? 10.763 10.774 -12.165 1.00 88.38 116 ALA A C 1
ATOM 907 O O . ALA A 1 116 ? 10.485 9.628 -11.791 1.00 88.38 116 ALA A O 1
ATOM 908 N N . SER A 1 117 ? 10.688 11.815 -11.330 1.00 88.69 117 SER A N 1
ATOM 909 C CA . SER A 1 117 ? 10.318 11.658 -9.926 1.00 88.69 117 SER A CA 1
ATOM 910 C C . SER A 1 117 ? 8.963 10.964 -9.788 1.00 88.69 117 SER A C 1
ATOM 912 O O . SER A 1 117 ? 7.924 11.488 -10.199 1.00 88.69 117 SER A O 1
ATOM 914 N N . SER A 1 118 ? 8.975 9.816 -9.106 1.00 88.38 118 SER A N 1
ATOM 915 C CA . SER A 1 118 ? 7.768 9.039 -8.800 1.00 88.38 118 SER A CA 1
ATOM 916 C C . SER A 1 118 ? 6.737 9.797 -7.961 1.00 88.38 118 SER A C 1
ATOM 918 O O . SER A 1 118 ? 5.604 9.345 -7.858 1.00 88.38 118 SER A O 1
ATOM 920 N N . THR A 1 119 ? 7.081 10.942 -7.362 1.00 88.12 119 THR A N 1
ATOM 921 C CA . THR A 1 119 ? 6.122 11.778 -6.622 1.00 88.12 119 THR A CA 1
ATOM 922 C C . THR A 1 119 ? 5.434 12.832 -7.490 1.00 88.12 119 THR A C 1
ATOM 924 O O . THR A 1 119 ? 4.578 13.548 -6.978 1.00 88.12 119 THR A O 1
ATOM 927 N N . SER A 1 120 ? 5.823 12.988 -8.759 1.00 89.62 120 SER A N 1
ATOM 928 C CA . SER A 1 120 ? 5.185 13.946 -9.667 1.00 89.62 120 SER A CA 1
ATOM 929 C C . SER A 1 120 ? 3.793 13.467 -10.088 1.00 89.62 120 SER A C 1
ATOM 931 O O . SER A 1 120 ? 3.543 12.266 -10.221 1.00 89.62 120 SER A O 1
ATOM 933 N N . GLN A 1 121 ? 2.874 14.411 -10.308 1.00 91.00 121 GLN A N 1
ATOM 934 C CA . GLN A 1 121 ? 1.503 14.083 -10.702 1.00 91.00 121 GLN A CA 1
ATOM 935 C C . GLN A 1 121 ? 1.449 13.418 -12.086 1.00 91.00 121 GLN A C 1
ATOM 937 O O . GLN A 1 121 ? 0.686 12.472 -12.267 1.00 91.00 121 GLN A O 1
ATOM 942 N N . ALA A 1 122 ? 2.283 13.868 -13.031 1.00 90.75 122 ALA A N 1
ATOM 943 C CA . ALA A 1 122 ? 2.381 13.295 -14.373 1.00 90.75 122 ALA A CA 1
ATOM 944 C C . ALA A 1 122 ? 2.783 11.811 -14.325 1.00 90.75 122 ALA A C 1
ATOM 946 O O . ALA A 1 122 ? 2.070 10.959 -14.859 1.00 90.75 122 ALA A O 1
ATOM 947 N N . VAL A 1 123 ? 3.854 11.481 -13.587 1.00 92.44 123 VAL A N 1
ATOM 948 C CA . VAL A 1 123 ? 4.294 10.089 -13.403 1.00 92.44 123 VAL A CA 1
ATOM 949 C C . VAL A 1 123 ? 3.231 9.268 -12.683 1.00 92.44 123 VAL A C 1
ATOM 951 O O . VAL A 1 123 ? 2.924 8.164 -13.119 1.00 92.44 123 VAL A O 1
ATOM 954 N N . GLN A 1 124 ? 2.619 9.791 -11.615 1.00 94.44 124 GLN A N 1
ATOM 955 C CA . GLN A 1 124 ? 1.543 9.079 -10.920 1.00 94.44 124 GLN A CA 1
ATOM 956 C C . GLN A 1 124 ? 0.375 8.760 -11.863 1.00 94.44 124 GLN A C 1
ATOM 958 O O . GLN A 1 124 ? -0.065 7.614 -11.909 1.00 94.44 124 GLN A O 1
ATOM 963 N N . ASN A 1 125 ? -0.092 9.725 -12.657 1.00 94.62 125 ASN A N 1
ATOM 964 C CA . ASN A 1 125 ? -1.173 9.509 -13.620 1.00 94.62 125 ASN A CA 1
ATOM 965 C C . ASN A 1 125 ? -0.805 8.443 -14.658 1.00 94.62 125 ASN A C 1
ATOM 967 O O . ASN A 1 125 ? -1.594 7.524 -14.884 1.00 94.62 125 ASN A O 1
ATOM 971 N N . LYS A 1 126 ? 0.406 8.514 -15.229 1.00 95.56 126 LYS A N 1
ATOM 972 C CA . LYS A 1 126 ? 0.883 7.520 -16.198 1.00 95.56 126 LYS A CA 1
ATOM 973 C C . LYS A 1 126 ? 0.986 6.127 -15.582 1.00 95.56 126 LYS A C 1
ATOM 975 O O . LYS A 1 126 ? 0.553 5.167 -16.203 1.00 95.56 126 LYS A O 1
ATOM 980 N N . LEU A 1 127 ? 1.506 6.007 -14.360 1.00 96.44 127 LEU A N 1
ATOM 981 C CA . LEU A 1 127 ? 1.618 4.723 -13.663 1.00 96.44 127 LEU A CA 1
ATOM 982 C C . LEU A 1 127 ? 0.252 4.100 -13.380 1.00 96.44 127 LEU A C 1
ATOM 984 O O . LEU A 1 127 ? 0.095 2.894 -13.532 1.00 96.44 127 LEU A O 1
ATOM 988 N N . TRP A 1 128 ? -0.737 4.910 -13.004 1.00 97.19 128 TRP A N 1
ATOM 989 C CA . TRP A 1 128 ? -2.106 4.434 -12.827 1.00 97.19 128 TRP A CA 1
ATOM 990 C C . TRP A 1 128 ? -2.764 4.011 -14.143 1.00 97.19 128 TRP A C 1
ATOM 992 O O . TRP A 1 128 ? -3.472 3.010 -14.144 1.00 97.19 128 TRP A O 1
ATOM 1002 N N . SER A 1 129 ? -2.525 4.737 -15.241 1.00 97.00 129 SER A N 1
ATOM 1003 C CA . SER A 1 129 ? -2.968 4.319 -16.579 1.00 97.00 129 SER A CA 1
ATOM 1004 C C . SER A 1 129 ? -2.347 2.978 -16.948 1.00 97.00 129 SER A C 1
ATOM 1006 O O . SER A 1 129 ? -3.068 2.014 -17.153 1.00 97.00 129 SER A O 1
ATOM 1008 N N . LEU A 1 130 ? -1.014 2.881 -16.887 1.00 96.81 130 LEU A N 1
ATOM 1009 C CA . LEU A 1 130 ? -0.282 1.660 -17.212 1.00 96.81 130 LEU A CA 1
ATOM 1010 C C . LEU A 1 130 ? -0.746 0.473 -16.374 1.00 96.81 130 LEU A C 1
ATOM 1012 O O . LEU A 1 130 ? -0.890 -0.612 -16.914 1.00 96.81 130 LEU A O 1
ATOM 1016 N N . ALA A 1 131 ? -0.981 0.665 -15.074 1.00 97.50 131 ALA A N 1
ATOM 1017 C CA . ALA A 1 131 ? -1.480 -0.395 -14.206 1.00 97.50 131 ALA A CA 1
ATOM 1018 C C . ALA A 1 131 ? -2.856 -0.911 -14.653 1.00 97.50 131 ALA A C 1
ATOM 1020 O O . ALA A 1 131 ? -3.089 -2.111 -14.585 1.00 97.50 131 ALA A O 1
ATOM 1021 N N . ASN A 1 132 ? -3.751 -0.028 -15.106 1.00 97.06 132 ASN A N 1
ATOM 1022 C CA . ASN A 1 132 ? -5.045 -0.425 -15.661 1.00 97.06 132 ASN A CA 1
ATOM 1023 C C . ASN A 1 132 ? -4.916 -1.065 -17.050 1.00 97.06 132 ASN A C 1
ATOM 1025 O O . ASN A 1 132 ? -5.692 -1.958 -17.359 1.00 97.06 132 ASN A O 1
ATOM 1029 N N . ASP A 1 133 ? -3.943 -0.647 -17.859 1.00 96.69 133 ASP A N 1
ATOM 1030 C CA . ASP A 1 133 ? -3.733 -1.195 -19.203 1.00 96.69 133 ASP A CA 1
ATOM 1031 C C . ASP A 1 133 ? -3.182 -2.629 -19.160 1.00 96.69 133 ASP A C 1
ATOM 1033 O O . ASP A 1 133 ? -3.467 -3.434 -20.041 1.00 96.69 133 ASP A O 1
ATOM 1037 N N . VAL A 1 134 ? -2.366 -2.951 -18.147 1.00 95.75 134 VAL A N 1
ATOM 1038 C CA . VAL A 1 134 ? -1.693 -4.260 -18.037 1.00 95.75 134 VAL A CA 1
ATOM 1039 C C . VAL A 1 134 ? -2.387 -5.245 -17.104 1.00 95.75 134 VAL A C 1
ATOM 1041 O O . VAL A 1 134 ? -1.946 -6.390 -17.034 1.00 95.75 134 VAL A O 1
ATOM 1044 N N . VAL A 1 135 ? -3.399 -4.817 -16.343 1.00 97.44 135 VAL A N 1
ATOM 1045 C CA . VAL A 1 135 ? -4.078 -5.713 -15.402 1.00 97.44 135 VAL A CA 1
ATOM 1046 C C . VAL A 1 135 ? -4.762 -6.846 -16.163 1.00 97.44 135 VAL A C 1
ATOM 1048 O O . VAL A 1 135 ? -5.468 -6.616 -17.147 1.00 97.44 135 VAL A O 1
ATOM 1051 N N . ASP A 1 136 ? -4.550 -8.072 -15.688 1.00 97.50 136 ASP A N 1
ATOM 1052 C CA . ASP A 1 136 ? -5.240 -9.245 -16.211 1.00 97.50 136 ASP A CA 1
ATOM 1053 C C . ASP A 1 136 ? -6.754 -9.091 -16.007 1.00 97.50 136 ASP A C 1
ATOM 1055 O O . ASP A 1 136 ? -7.204 -8.739 -14.913 1.00 97.50 136 ASP A O 1
ATOM 1059 N N . GLN A 1 137 ? -7.532 -9.298 -17.068 1.00 97.38 137 GLN A N 1
ATOM 1060 C CA . GLN A 1 137 ? -8.979 -9.076 -17.032 1.00 97.38 137 GLN A CA 1
ATOM 1061 C C . GLN A 1 137 ? -9.720 -10.215 -16.324 1.00 97.38 137 GLN A C 1
ATOM 1063 O O . GLN A 1 137 ? -10.758 -9.968 -15.710 1.00 97.38 137 GLN A O 1
ATOM 1068 N N . ASP A 1 138 ? -9.168 -11.428 -16.359 1.00 97.38 138 ASP A N 1
ATOM 1069 C CA . ASP A 1 138 ? -9.793 -12.625 -15.796 1.00 97.38 138 ASP A CA 1
ATOM 1070 C C . ASP A 1 138 ? -9.395 -12.820 -14.323 1.00 97.38 138 ASP A C 1
ATOM 1072 O O . ASP A 1 138 ? -10.211 -13.206 -13.483 1.00 97.38 138 ASP A O 1
ATOM 1076 N N . HIS A 1 139 ? -8.147 -12.486 -13.983 1.00 97.56 139 HIS A N 1
ATOM 1077 C CA . HIS A 1 139 ? -7.540 -12.676 -12.663 1.00 97.56 139 HIS A CA 1
ATOM 1078 C C . HIS A 1 139 ? -6.887 -11.387 -12.121 1.00 97.56 139 HIS A C 1
ATOM 1080 O O . HIS A 1 139 ? -5.717 -11.395 -11.711 1.00 97.56 139 HIS A O 1
ATOM 1086 N N . PRO A 1 140 ? -7.616 -10.256 -12.040 1.00 97.81 140 PRO A N 1
ATOM 1087 C CA . PRO A 1 140 ? -7.030 -8.966 -11.670 1.00 97.81 140 PRO A CA 1
ATOM 1088 C C . PRO A 1 140 ? -6.478 -8.944 -10.242 1.00 97.81 140 PRO A C 1
ATOM 1090 O O . PRO A 1 140 ? -5.481 -8.276 -9.964 1.00 97.81 140 PRO A O 1
ATOM 1093 N N . GLY A 1 141 ? -7.111 -9.679 -9.321 1.00 97.81 141 GLY A N 1
ATOM 1094 C CA . GLY A 1 141 ? -6.653 -9.814 -7.940 1.00 97.81 141 GLY A CA 1
ATOM 1095 C C . GLY A 1 141 ? -5.273 -10.464 -7.848 1.00 97.81 141 GLY A C 1
ATOM 1096 O O . GLY A 1 141 ? -4.365 -9.899 -7.233 1.00 97.81 141 GLY A O 1
ATOM 1097 N N . ASP A 1 142 ? -5.090 -11.607 -8.506 1.00 98.19 142 ASP A N 1
ATOM 1098 C CA . ASP A 1 142 ? -3.819 -12.336 -8.513 1.00 98.19 142 ASP A CA 1
ATOM 1099 C C . ASP A 1 142 ? -2.741 -11.590 -9.287 1.00 98.19 142 ASP A C 1
ATOM 1101 O O . ASP A 1 142 ? -1.607 -11.509 -8.815 1.00 98.19 142 ASP A O 1
ATOM 1105 N N . PHE A 1 143 ? -3.095 -10.945 -10.400 1.00 98.25 143 PHE A N 1
ATOM 1106 C CA . PHE A 1 143 ? -2.175 -10.076 -11.126 1.00 98.25 143 PHE A CA 1
ATOM 1107 C C . PHE A 1 143 ? -1.647 -8.940 -10.239 1.00 98.25 143 PHE A C 1
ATOM 1109 O O . PHE A 1 143 ? -0.436 -8.729 -10.121 1.00 98.25 143 PHE A O 1
ATOM 1116 N N . ASN A 1 144 ? -2.546 -8.226 -9.557 1.00 98.00 144 ASN A N 1
ATOM 1117 C CA . ASN A 1 144 ? -2.179 -7.135 -8.660 1.00 98.00 144 ASN A CA 1
ATOM 1118 C C . ASN A 1 144 ? -1.308 -7.622 -7.492 1.00 98.00 144 ASN A C 1
ATOM 1120 O O . ASN A 1 144 ? -0.321 -6.968 -7.139 1.00 98.00 144 ASN A O 1
ATOM 1124 N N . GLN A 1 145 ? -1.639 -8.774 -6.900 1.00 97.56 145 GLN A N 1
ATOM 1125 C CA . GLN A 1 145 ? -0.817 -9.398 -5.859 1.00 97.56 145 GLN A CA 1
ATOM 1126 C C . GLN A 1 145 ? 0.554 -9.822 -6.392 1.00 97.56 145 GLN A C 1
ATOM 1128 O O . GLN A 1 145 ? 1.561 -9.535 -5.747 1.00 97.56 145 GLN A O 1
ATOM 1133 N N . GLY A 1 146 ? 0.616 -10.398 -7.592 1.00 97.56 146 GLY A N 1
ATOM 1134 C CA . GLY A 1 146 ? 1.854 -10.767 -8.272 1.00 97.56 146 GLY A CA 1
ATOM 1135 C C . GLY A 1 146 ? 2.756 -9.562 -8.538 1.00 97.56 146 GLY A C 1
ATOM 1136 O O . GLY A 1 146 ? 3.953 -9.620 -8.267 1.00 97.56 146 GLY A O 1
ATOM 1137 N N . MET A 1 147 ? 2.195 -8.431 -8.972 1.00 97.31 147 MET A N 1
ATOM 1138 C CA . MET A 1 147 ? 2.943 -7.181 -9.162 1.00 97.31 147 MET A CA 1
ATOM 1139 C C . MET A 1 147 ? 3.504 -6.626 -7.843 1.00 97.31 147 MET A C 1
ATOM 1141 O O . MET A 1 147 ? 4.656 -6.176 -7.792 1.00 97.31 147 MET A O 1
ATOM 1145 N N . MET A 1 148 ? 2.720 -6.677 -6.760 1.00 95.94 148 MET A N 1
ATOM 1146 C CA . MET A 1 148 ? 3.184 -6.291 -5.422 1.00 95.94 148 MET A CA 1
ATOM 1147 C C . MET A 1 148 ? 4.309 -7.213 -4.932 1.00 95.94 148 MET A C 1
ATOM 1149 O O . MET A 1 148 ? 5.342 -6.721 -4.467 1.00 95.94 148 MET A O 1
ATOM 1153 N N . GLU A 1 149 ? 4.129 -8.528 -5.071 1.00 96.12 149 GLU A N 1
ATOM 1154 C CA . GLU A 1 149 ? 5.075 -9.551 -4.623 1.00 96.12 149 GLU A CA 1
ATOM 1155 C C . GLU A 1 149 ? 6.381 -9.489 -5.417 1.00 96.12 149 GLU A C 1
ATOM 1157 O O . GLU A 1 149 ? 7.461 -9.484 -4.824 1.00 96.12 149 GLU A O 1
ATOM 1162 N N . LEU A 1 150 ? 6.303 -9.317 -6.741 1.00 97.06 150 LEU A N 1
ATOM 1163 C CA . LEU A 1 150 ? 7.463 -9.128 -7.610 1.00 97.06 150 LEU A CA 1
ATOM 1164 C C . LEU A 1 150 ? 8.300 -7.935 -7.150 1.00 97.06 150 LEU A C 1
ATOM 1166 O O . LEU A 1 150 ? 9.524 -8.028 -7.062 1.00 97.06 150 LEU A O 1
ATOM 1170 N N . GLY A 1 151 ? 7.657 -6.809 -6.831 1.00 96.06 151 GLY A N 1
ATOM 1171 C CA . GLY A 1 151 ? 8.352 -5.657 -6.271 1.00 96.06 151 GLY A CA 1
ATOM 1172 C C . GLY A 1 151 ? 8.961 -5.962 -4.901 1.00 96.06 151 GLY A C 1
ATOM 1173 O O . GLY A 1 151 ? 10.102 -5.576 -4.638 1.00 96.06 151 GLY A O 1
ATOM 1174 N N . ALA A 1 152 ? 8.233 -6.648 -4.025 1.00 93.75 152 ALA A N 1
ATOM 1175 C CA . ALA A 1 152 ? 8.675 -6.919 -2.663 1.00 93.75 152 ALA A CA 1
ATOM 1176 C C . ALA A 1 152 ? 9.871 -7.886 -2.582 1.00 93.75 152 ALA A C 1
ATOM 1178 O O . ALA A 1 152 ? 10.751 -7.669 -1.746 1.00 93.75 152 ALA A O 1
ATOM 1179 N N . THR A 1 153 ? 9.923 -8.913 -3.437 1.00 95.00 153 THR A N 1
ATOM 1180 C CA . THR A 1 153 ? 10.860 -10.044 -3.294 1.00 95.00 153 THR A CA 1
ATOM 1181 C C . THR A 1 153 ? 11.971 -10.084 -4.342 1.00 95.00 153 THR A C 1
ATOM 1183 O O . THR A 1 153 ? 13.085 -10.485 -4.016 1.00 95.00 153 THR A O 1
ATOM 1186 N N . VAL A 1 154 ? 11.715 -9.630 -5.574 1.00 97.31 154 VAL A N 1
ATOM 1187 C CA . VAL A 1 154 ? 12.667 -9.747 -6.697 1.00 97.31 154 VAL A CA 1
ATOM 1188 C C . VAL A 1 154 ? 13.149 -8.376 -7.157 1.00 97.31 154 VAL A C 1
ATOM 1190 O O . VAL A 1 154 ? 14.337 -8.055 -7.122 1.00 97.31 154 VAL A O 1
ATOM 1193 N N . CYS A 1 155 ? 12.214 -7.531 -7.580 1.00 97.19 155 CYS A N 1
ATOM 1194 C CA . CYS A 1 155 ? 12.465 -6.189 -8.075 1.00 97.19 155 CYS A CA 1
ATOM 1195 C C . CYS A 1 155 ? 12.572 -5.223 -6.890 1.00 97.19 155 CYS A C 1
ATOM 1197 O O . CYS A 1 155 ? 11.812 -4.266 -6.774 1.00 97.19 155 CYS A O 1
ATOM 1199 N N . THR A 1 156 ? 13.509 -5.475 -5.978 1.00 94.88 156 THR A N 1
ATOM 1200 C CA . THR A 1 156 ? 13.680 -4.745 -4.715 1.00 94.88 156 THR A CA 1
ATOM 1201 C C . THR A 1 156 ? 14.269 -3.335 -4.918 1.00 94.88 156 THR A C 1
ATOM 1203 O O . THR A 1 156 ? 14.787 -3.009 -5.997 1.00 94.88 156 THR A O 1
ATOM 1206 N N . PRO A 1 157 ? 14.188 -2.440 -3.909 1.00 92.31 157 PRO A N 1
ATOM 1207 C CA . PRO A 1 157 ? 14.753 -1.091 -4.008 1.00 92.31 157 PRO A CA 1
ATOM 1208 C C . PRO A 1 157 ? 16.269 -1.056 -4.208 1.00 92.31 157 PRO A C 1
ATOM 1210 O O . PRO A 1 157 ? 16.751 -0.150 -4.876 1.00 92.31 157 PRO A O 1
ATOM 1213 N N . LYS A 1 158 ? 16.995 -2.015 -3.623 1.00 91.69 158 LYS A N 1
ATOM 1214 C CA . LYS A 1 158 ? 18.451 -2.140 -3.720 1.00 91.69 158 LYS A CA 1
ATOM 1215 C C . LYS A 1 158 ? 18.824 -3.538 -4.182 1.00 91.69 158 LYS A C 1
ATOM 1217 O O . LYS A 1 158 ? 18.302 -4.492 -3.613 1.00 91.69 158 LYS A O 1
ATOM 1222 N N . SER A 1 159 ? 19.745 -3.632 -5.136 1.00 91.25 159 SER A N 1
ATOM 1223 C CA . SER A 1 159 ? 20.262 -4.905 -5.663 1.00 91.25 159 SER A CA 1
ATOM 1224 C C . SER A 1 159 ? 19.150 -5.879 -6.104 1.00 91.25 159 SER A C 1
ATOM 1226 O O . SER A 1 159 ? 19.041 -6.970 -5.546 1.00 91.25 159 SER A O 1
ATOM 1228 N N . PRO A 1 160 ? 18.291 -5.496 -7.071 1.00 95.75 160 PRO A N 1
ATOM 1229 C CA . PRO A 1 160 ? 17.211 -6.360 -7.543 1.00 95.75 160 PRO A CA 1
ATOM 1230 C C . PRO A 1 160 ? 17.742 -7.617 -8.243 1.00 95.75 160 PRO A C 1
ATOM 1232 O O . PRO A 1 160 ? 18.677 -7.550 -9.045 1.00 95.75 160 PRO A O 1
ATOM 1235 N N . SER A 1 161 ? 17.087 -8.753 -8.008 1.00 96.56 161 SER A N 1
ATOM 1236 C CA . SER A 1 161 ? 17.455 -10.065 -8.555 1.00 96.56 161 SER A CA 1
ATOM 1237 C C . SER A 1 161 ? 16.986 -10.228 -10.005 1.00 96.56 161 SER A C 1
ATOM 1239 O O . SER A 1 161 ? 16.125 -11.043 -10.318 1.00 96.56 161 SER A O 1
ATOM 1241 N N . CYS A 1 162 ? 17.534 -9.421 -10.917 1.00 95.75 162 CYS A N 1
ATOM 1242 C CA . CYS A 1 162 ? 17.069 -9.358 -12.308 1.00 95.75 162 CYS A CA 1
ATOM 1243 C C . CYS A 1 162 ? 17.225 -10.687 -13.064 1.00 95.75 162 CYS A C 1
ATOM 1245 O O . CYS A 1 162 ? 16.391 -10.990 -13.910 1.00 95.75 162 CYS A O 1
ATOM 1247 N N . ALA A 1 163 ? 18.247 -11.486 -12.739 1.00 93.62 163 ALA A N 1
ATOM 1248 C CA . ALA A 1 163 ? 18.507 -12.772 -13.388 1.00 93.62 163 ALA A CA 1
ATOM 1249 C C . ALA A 1 163 ? 17.408 -13.820 -13.128 1.00 93.62 163 ALA A C 1
ATOM 1251 O O . ALA A 1 163 ? 17.122 -14.632 -14.001 1.00 93.62 163 ALA A O 1
ATOM 1252 N N . SER A 1 164 ? 16.773 -13.778 -11.951 1.00 94.31 164 SER A N 1
ATOM 1253 C CA . SER A 1 164 ? 15.664 -14.662 -11.570 1.00 94.31 164 SER A CA 1
ATOM 1254 C C . SER A 1 164 ? 14.291 -14.009 -11.752 1.00 94.31 164 SER A C 1
ATOM 1256 O O . SER A 1 164 ? 13.280 -14.564 -11.327 1.00 94.31 164 SER A O 1
ATOM 1258 N N . CYS A 1 165 ? 14.232 -12.816 -12.351 1.00 97.44 165 CYS A N 1
ATOM 1259 C CA . CYS A 1 165 ? 12.977 -12.106 -12.544 1.00 97.44 165 CYS A CA 1
ATOM 1260 C C . CYS A 1 165 ? 12.164 -12.748 -13.678 1.00 97.44 165 CYS A C 1
ATOM 1262 O O . CYS A 1 165 ? 12.649 -12.782 -14.813 1.00 97.44 165 CYS A O 1
ATOM 1264 N N . PRO A 1 166 ? 10.914 -13.185 -13.428 1.00 96.81 166 PRO A N 1
ATOM 1265 C CA . PRO A 1 166 ? 10.085 -13.816 -14.457 1.00 96.81 166 PRO A CA 1
ATOM 1266 C C . PRO A 1 166 ? 9.734 -12.853 -15.601 1.00 96.81 166 PRO A C 1
ATOM 1268 O O . PRO A 1 166 ? 9.535 -13.277 -16.731 1.00 96.81 166 PRO A O 1
ATOM 1271 N N . ALA A 1 167 ? 9.727 -11.543 -15.335 1.00 94.31 167 ALA A N 1
ATOM 1272 C CA . ALA A 1 167 ? 9.424 -10.503 -16.317 1.00 94.31 167 ALA A CA 1
ATOM 1273 C C . ALA A 1 167 ? 10.680 -9.883 -16.968 1.00 94.31 167 ALA A C 1
ATOM 1275 O O . ALA A 1 167 ? 10.603 -8.805 -17.561 1.00 94.31 167 ALA A O 1
ATOM 1276 N N . GLN A 1 168 ? 11.861 -10.504 -16.840 1.00 95.12 168 GLN A N 1
ATOM 1277 C CA . GLN A 1 168 ? 13.116 -9.885 -17.290 1.00 95.12 168 GLN A CA 1
ATOM 1278 C C . GLN A 1 168 ? 13.178 -9.612 -18.800 1.00 95.12 168 GLN A C 1
ATOM 1280 O O . GLN A 1 168 ? 13.819 -8.643 -19.204 1.00 95.12 168 GLN A O 1
ATOM 1285 N N . SER A 1 169 ? 12.524 -10.436 -19.624 1.00 94.38 169 SER A N 1
ATOM 1286 C CA . SER A 1 169 ? 12.467 -10.272 -21.085 1.00 94.38 169 SER A CA 1
ATOM 1287 C C . SER A 1 169 ? 11.658 -9.042 -21.503 1.00 94.38 169 SER A C 1
ATOM 1289 O O . SER A 1 169 ? 11.951 -8.436 -22.526 1.00 94.38 169 SER A O 1
ATOM 1291 N N . LEU A 1 170 ? 10.690 -8.639 -20.678 1.00 94.88 170 LEU A N 1
ATOM 1292 C CA . LEU A 1 170 ? 9.816 -7.487 -20.907 1.00 94.88 170 LEU A CA 1
ATOM 1293 C C . LEU A 1 170 ? 10.356 -6.195 -20.269 1.00 94.88 170 LEU A C 1
ATOM 1295 O O . LEU A 1 170 ? 9.773 -5.124 -20.432 1.00 94.88 170 LEU A O 1
ATOM 1299 N N . CYS A 1 171 ? 11.443 -6.279 -19.497 1.00 96.56 171 CYS A N 1
ATOM 1300 C CA . CYS A 1 171 ? 11.953 -5.160 -18.715 1.00 96.56 171 CYS A CA 1
ATOM 1301 C C . CYS A 1 171 ? 12.880 -4.266 -19.548 1.00 96.56 171 CYS A C 1
ATOM 1303 O O . CYS A 1 171 ? 14.053 -4.591 -19.763 1.00 96.56 171 CYS A O 1
ATOM 1305 N N . LEU A 1 172 ? 12.383 -3.093 -19.950 1.00 95.62 172 LEU A N 1
ATOM 1306 C CA . LEU A 1 172 ? 13.161 -2.145 -20.747 1.00 95.62 172 LEU A CA 1
ATOM 1307 C C . LEU A 1 172 ? 14.400 -1.614 -20.008 1.00 95.62 172 LEU A C 1
ATOM 1309 O O . LEU A 1 172 ? 15.452 -1.486 -20.631 1.00 95.62 172 LEU A O 1
ATOM 1313 N N . ALA A 1 173 ? 14.344 -1.402 -18.685 1.00 94.69 173 ALA A N 1
ATOM 1314 C CA . ALA A 1 173 ? 15.529 -1.007 -17.912 1.00 94.69 173 ALA A CA 1
ATOM 1315 C C . ALA A 1 173 ? 16.628 -2.073 -17.959 1.00 94.69 173 ALA A C 1
ATOM 1317 O O . ALA A 1 173 ? 17.804 -1.740 -18.095 1.00 94.69 173 ALA A O 1
ATOM 1318 N N . LYS A 1 174 ? 16.266 -3.361 -17.886 1.00 94.50 174 LYS A N 1
ATOM 1319 C CA . LYS A 1 174 ? 17.236 -4.458 -18.016 1.00 94.50 174 LYS A CA 1
ATOM 1320 C C . LYS A 1 174 ? 17.834 -4.479 -19.420 1.00 94.50 174 LYS A C 1
ATOM 1322 O O . LYS A 1 174 ? 19.049 -4.578 -19.553 1.00 94.50 174 LYS A O 1
ATOM 1327 N N . ALA A 1 175 ? 17.007 -4.328 -20.455 1.00 93.50 175 ALA A N 1
ATOM 1328 C CA . ALA A 1 175 ? 17.481 -4.252 -21.835 1.00 93.50 175 ALA A CA 1
ATOM 1329 C C . ALA A 1 175 ? 18.438 -3.065 -22.062 1.00 93.50 175 ALA A C 1
ATOM 1331 O O . ALA A 1 175 ? 19.436 -3.215 -22.763 1.00 93.50 175 ALA A O 1
ATOM 1332 N N . GLN A 1 176 ? 18.176 -1.908 -21.447 1.00 91.00 176 GLN A N 1
ATOM 1333 C CA . GLN A 1 176 ? 19.055 -0.738 -21.517 1.00 91.00 176 GLN A CA 1
ATOM 1334 C C . GLN A 1 176 ? 20.397 -0.970 -20.808 1.00 91.00 176 GLN A C 1
ATOM 1336 O O . GLN A 1 176 ? 21.439 -0.620 -21.357 1.00 91.00 176 GLN A O 1
ATOM 1341 N N . VAL A 1 177 ? 20.398 -1.607 -19.630 1.00 90.75 177 VAL A N 1
ATOM 1342 C CA . VAL A 1 177 ? 21.642 -1.987 -18.933 1.00 90.75 177 VAL A CA 1
ATOM 1343 C C . VAL A 1 177 ? 22.503 -2.904 -19.805 1.00 90.75 177 VAL A C 1
ATOM 1345 O O . VAL A 1 177 ? 23.701 -2.665 -19.935 1.00 90.75 177 VAL A O 1
ATOM 1348 N N . GLU A 1 178 ? 21.912 -3.930 -20.420 1.00 89.44 178 GLU A N 1
ATOM 1349 C CA . GLU A 1 178 ? 22.657 -4.869 -21.273 1.00 89.44 178 GLU A CA 1
ATOM 1350 C C . GLU A 1 178 ? 23.167 -4.214 -22.570 1.00 89.44 178 GLU A C 1
ATOM 1352 O O . GLU A 1 178 ? 24.300 -4.471 -22.989 1.00 89.44 178 GLU A O 1
ATOM 1357 N N . ARG A 1 179 ? 22.391 -3.294 -23.163 1.00 87.62 179 ARG A N 1
ATOM 1358 C CA . ARG A 1 179 ? 22.849 -2.467 -24.294 1.00 87.62 179 ARG A CA 1
ATOM 1359 C C . ARG A 1 179 ? 24.068 -1.620 -23.922 1.00 87.62 179 ARG A C 1
ATOM 1361 O O . ARG A 1 179 ? 25.050 -1.614 -24.660 1.00 87.62 179 ARG A O 1
ATOM 1368 N N . ASN A 1 180 ? 24.047 -0.965 -22.762 1.00 84.81 180 ASN A N 1
ATOM 1369 C CA . ASN A 1 180 ? 25.159 -0.121 -22.315 1.00 84.81 180 ASN A CA 1
ATOM 1370 C C . ASN A 1 180 ? 26.428 -0.938 -22.010 1.00 84.81 180 ASN A C 1
ATOM 1372 O O . ASN A 1 180 ? 27.525 -0.517 -22.369 1.00 84.81 180 ASN A O 1
ATOM 1376 N N . LYS A 1 181 ? 26.297 -2.148 -21.446 1.00 81.69 181 LYS A N 1
ATOM 1377 C CA . LYS A 1 181 ? 27.438 -3.069 -21.277 1.00 81.69 181 LYS A CA 1
ATOM 1378 C C . LYS A 1 181 ? 28.049 -3.490 -22.616 1.00 81.69 181 LYS A C 1
ATOM 1380 O O . LYS A 1 181 ? 29.270 -3.523 -22.743 1.00 81.69 181 LYS A O 1
ATOM 1385 N N . SER A 1 182 ? 27.210 -3.783 -23.611 1.00 73.12 182 SER A N 1
ATOM 1386 C CA . SER A 1 182 ? 27.656 -4.213 -24.945 1.00 73.12 182 SER A CA 1
ATOM 1387 C C . SER A 1 182 ? 28.405 -3.099 -25.686 1.00 73.12 182 SER A C 1
ATOM 1389 O O . SER A 1 182 ? 29.418 -3.368 -26.329 1.00 73.12 182 SER A O 1
ATOM 1391 N N . LYS A 1 183 ? 27.980 -1.835 -25.524 1.00 68.12 183 LYS A N 1
ATOM 1392 C CA . LYS A 1 183 ? 28.692 -0.657 -26.057 1.00 68.12 183 LYS A CA 1
ATOM 1393 C C . LYS A 1 183 ? 30.092 -0.487 -25.444 1.00 68.12 183 LYS A C 1
ATOM 1395 O O . LYS A 1 183 ? 31.023 -0.156 -26.168 1.00 68.12 183 LYS A O 1
ATOM 1400 N N . ASN A 1 184 ? 30.268 -0.786 -24.154 1.00 59.31 184 ASN A N 1
ATOM 1401 C CA . ASN A 1 184 ? 31.582 -0.740 -23.494 1.00 59.31 184 ASN A CA 1
ATOM 1402 C C . ASN A 1 184 ? 32.475 -1.959 -23.829 1.00 59.31 184 ASN A C 1
ATOM 1404 O O . ASN A 1 184 ? 33.698 -1.869 -23.717 1.00 59.31 184 ASN A O 1
ATOM 1408 N N . GLY A 1 185 ? 31.886 -3.088 -24.248 1.00 54.25 185 GLY A N 1
ATOM 1409 C CA . GLY A 1 185 ? 32.603 -4.302 -24.666 1.00 54.25 185 GLY A CA 1
ATOM 1410 C C . GLY A 1 185 ? 33.074 -4.294 -26.128 1.00 54.25 185 GLY A C 1
ATOM 1411 O O . GLY A 1 185 ? 34.137 -4.837 -26.432 1.00 54.25 185 GLY A O 1
ATOM 1412 N N . ASN A 1 186 ? 32.340 -3.633 -27.030 1.00 49.53 186 ASN A N 1
ATOM 1413 C CA . ASN A 1 186 ? 32.731 -3.466 -28.433 1.00 49.53 186 ASN A CA 1
ATOM 1414 C C . ASN A 1 186 ? 33.763 -2.334 -28.593 1.00 49.53 186 ASN A C 1
ATOM 1416 O O . ASN A 1 186 ? 33.455 -1.226 -29.021 1.00 49.53 186 ASN A O 1
ATOM 1420 N N . LYS A 1 187 ? 35.036 -2.642 -28.316 1.00 51.34 187 LYS A N 1
ATOM 1421 C CA . LYS A 1 187 ? 36.192 -1.835 -28.767 1.00 51.34 187 LYS A CA 1
ATOM 1422 C C . LYS A 1 187 ? 36.450 -1.922 -30.283 1.00 51.34 187 LYS A C 1
ATOM 1424 O O . LYS A 1 187 ? 37.367 -1.279 -30.784 1.00 51.34 187 LYS A O 1
ATOM 1429 N N . LEU A 1 188 ? 35.660 -2.703 -31.018 1.00 47.81 188 LEU A N 1
ATOM 1430 C CA . LEU A 1 188 ? 35.681 -2.789 -32.477 1.00 47.81 188 LEU A CA 1
ATOM 1431 C C . LEU A 1 188 ? 34.564 -1.884 -33.000 1.00 47.81 188 LEU A C 1
ATOM 1433 O O . LEU A 1 188 ? 33.395 -2.217 -32.840 1.00 47.81 188 LEU A O 1
ATOM 1437 N N . GLY A 1 189 ? 34.926 -0.719 -33.543 1.00 50.06 189 GLY A N 1
ATOM 1438 C CA . GLY A 1 189 ? 34.045 0.413 -33.863 1.00 50.06 189 GLY A CA 1
ATOM 1439 C C . GLY A 1 189 ? 32.981 0.175 -34.942 1.00 50.06 189 GLY A C 1
ATOM 1440 O O . GLY A 1 189 ? 32.926 0.903 -35.931 1.00 50.06 189 GLY A O 1
ATOM 1441 N N . ILE A 1 190 ? 32.098 -0.800 -34.742 1.00 51.59 190 ILE A N 1
ATOM 1442 C CA . ILE A 1 190 ? 30.888 -0.982 -35.535 1.00 51.59 190 ILE A CA 1
ATOM 1443 C C . ILE A 1 190 ? 29.829 -0.049 -34.942 1.00 51.59 190 ILE A C 1
ATOM 1445 O O . ILE A 1 190 ? 29.268 -0.309 -33.878 1.00 51.59 190 ILE A O 1
ATOM 1449 N N . LYS A 1 191 ? 29.595 1.081 -35.619 1.00 45.50 191 LYS A N 1
ATOM 1450 C CA . LYS A 1 191 ? 28.471 1.977 -35.327 1.00 45.50 191 LYS A CA 1
ATOM 1451 C C . LYS A 1 191 ? 27.178 1.237 -35.657 1.00 45.50 191 LYS A C 1
ATOM 1453 O O . LYS A 1 191 ? 26.819 1.130 -36.827 1.00 45.50 191 LYS A O 1
ATOM 1458 N N . ASP A 1 192 ? 26.513 0.724 -34.631 1.00 42.94 192 ASP A N 1
ATOM 1459 C CA . ASP A 1 192 ? 25.170 0.173 -34.761 1.00 42.94 192 ASP A CA 1
ATOM 1460 C C . ASP A 1 192 ? 24.233 1.287 -35.257 1.00 42.94 192 ASP A C 1
ATOM 1462 O O . ASP A 1 192 ? 24.101 2.339 -34.631 1.00 42.94 192 ASP A O 1
ATOM 1466 N N . ARG A 1 193 ? 23.683 1.111 -36.460 1.00 47.62 193 ARG A N 1
ATOM 1467 C CA . ARG A 1 193 ? 23.009 2.155 -37.253 1.00 47.62 193 ARG A CA 1
ATOM 1468 C C . ARG A 1 193 ? 21.503 2.235 -36.973 1.00 47.62 193 ARG A C 1
ATOM 1470 O O . ARG A 1 193 ? 20.727 2.566 -37.863 1.00 47.62 193 ARG A O 1
ATOM 1477 N N . THR A 1 194 ? 21.084 1.976 -35.739 1.00 48.84 194 THR A N 1
ATOM 1478 C CA . THR A 1 194 ? 19.682 2.126 -35.316 1.00 48.84 194 THR A CA 1
ATOM 1479 C C . THR A 1 194 ? 19.565 2.922 -34.020 1.00 48.84 194 THR A C 1
ATOM 1481 O O . THR A 1 194 ? 18.887 2.509 -33.085 1.00 48.84 194 THR A O 1
ATOM 1484 N N . ASP A 1 195 ? 20.197 4.093 -33.964 1.00 51.50 195 ASP A N 1
ATOM 1485 C CA . ASP A 1 195 ? 19.785 5.159 -33.044 1.00 51.50 195 ASP A CA 1
ATOM 1486 C C . ASP A 1 195 ? 18.661 5.967 -33.724 1.00 51.50 195 ASP A C 1
ATOM 1488 O O . ASP A 1 195 ? 18.810 7.153 -34.005 1.00 51.50 195 ASP A O 1
ATOM 1492 N N . ILE A 1 196 ? 17.543 5.311 -34.062 1.00 51.84 196 ILE A N 1
ATOM 1493 C CA . ILE A 1 196 ? 16.299 6.051 -34.297 1.00 51.84 196 ILE A CA 1
ATOM 1494 C C . ILE A 1 196 ? 15.794 6.390 -32.891 1.00 51.84 196 ILE A C 1
ATOM 1496 O O . ILE A 1 196 ? 15.447 5.461 -32.155 1.00 51.84 196 ILE A O 1
ATOM 1500 N N . PRO A 1 197 ? 15.829 7.664 -32.459 1.00 49.69 197 PRO A N 1
ATOM 1501 C CA . PRO A 1 197 ? 15.269 8.036 -31.171 1.00 49.69 197 PRO A CA 1
ATOM 1502 C C . PRO A 1 197 ? 13.798 7.623 -31.142 1.00 49.69 197 PRO A C 1
ATOM 1504 O O . PRO A 1 197 ? 13.081 7.784 -32.131 1.00 49.69 197 PRO A O 1
ATOM 1507 N N . ASP A 1 198 ? 13.365 7.065 -30.011 1.00 52.38 198 ASP A N 1
ATOM 1508 C CA . ASP A 1 198 ? 11.947 6.818 -29.764 1.00 52.38 198 ASP A CA 1
ATOM 1509 C C . ASP A 1 198 ? 11.183 8.123 -30.034 1.00 52.38 198 ASP A C 1
ATOM 1511 O O . ASP A 1 198 ? 11.670 9.204 -29.693 1.00 52.38 198 ASP A O 1
ATOM 1515 N N . ILE A 1 199 ? 10.021 8.054 -30.680 1.00 51.59 199 ILE A N 1
ATOM 1516 C CA . ILE A 1 199 ? 9.275 9.250 -31.092 1.00 51.59 199 ILE A CA 1
ATOM 1517 C C . ILE A 1 199 ? 8.900 10.119 -29.877 1.00 51.59 199 ILE A C 1
ATOM 1519 O O . ILE A 1 199 ? 8.806 11.340 -29.984 1.00 51.59 199 ILE A O 1
ATOM 1523 N N . GLU A 1 200 ? 8.796 9.506 -28.690 1.00 51.72 200 GLU A N 1
ATOM 1524 C CA . GLU A 1 200 ? 8.600 10.196 -27.408 1.00 51.72 200 GLU A CA 1
ATOM 1525 C C . GLU A 1 200 ? 9.850 10.958 -26.904 1.00 51.72 200 GLU A C 1
ATOM 1527 O O . GLU A 1 200 ? 9.735 11.826 -26.039 1.00 51.72 200 GLU A O 1
ATOM 1532 N N . CYS A 1 201 ? 11.041 10.685 -27.447 1.00 48.81 201 CYS A N 1
ATOM 1533 C CA . CYS A 1 201 ? 12.289 11.411 -27.175 1.00 48.81 201 CYS A CA 1
ATOM 1534 C C . CYS A 1 201 ? 12.517 12.616 -28.105 1.00 48.81 201 CYS A C 1
ATOM 1536 O O . CYS A 1 201 ? 13.471 13.360 -27.894 1.00 48.81 201 CYS A O 1
ATOM 1538 N N . VAL A 1 202 ? 11.672 12.810 -29.126 1.00 53.81 202 VAL A N 1
ATOM 1539 C CA . VAL A 1 202 ? 11.737 13.957 -30.057 1.00 53.81 202 VAL A CA 1
ATOM 1540 C C . VAL A 1 202 ? 11.103 15.216 -29.441 1.00 53.81 202 VAL A C 1
ATOM 1542 O O . VAL A 1 202 ? 11.293 16.326 -29.930 1.00 53.81 202 VAL A O 1
ATOM 1545 N N . VAL A 1 203 ? 10.379 15.064 -28.328 1.00 55.72 203 VAL A N 1
ATOM 1546 C CA . VAL A 1 203 ? 9.854 16.185 -27.544 1.00 55.72 203 VAL A CA 1
ATOM 1547 C C . VAL A 1 203 ? 10.986 16.751 -26.689 1.00 55.72 203 VAL A C 1
ATOM 1549 O O . VAL A 1 203 ? 11.548 16.033 -25.864 1.00 55.72 203 VAL A O 1
ATOM 1552 N N . GLU A 1 204 ? 11.285 18.046 -26.837 1.00 58.12 204 GLU A N 1
ATOM 1553 C CA . GLU A 1 204 ? 12.387 18.744 -26.145 1.00 58.12 204 GLU A CA 1
ATOM 1554 C C . GLU A 1 204 ? 12.358 18.610 -24.610 1.00 58.12 204 GLU A C 1
ATOM 1556 O O . GLU A 1 204 ? 13.364 18.867 -23.953 1.00 58.12 204 GLU A O 1
ATOM 1561 N N . LYS A 1 205 ? 11.233 18.178 -24.017 1.00 70.38 205 LYS A N 1
ATOM 1562 C CA . LYS A 1 205 ? 11.126 17.903 -22.583 1.00 70.38 205 LYS A CA 1
ATOM 1563 C C . LYS A 1 205 ? 10.055 16.857 -22.262 1.00 70.38 205 LYS A C 1
ATOM 1565 O O . LYS A 1 205 ? 8.868 17.165 -22.188 1.00 70.38 205 LYS A O 1
ATOM 1570 N N . CYS A 1 206 ? 10.468 15.610 -22.050 1.00 80.19 206 CYS A N 1
ATOM 1571 C CA . CYS A 1 206 ? 9.570 14.543 -21.604 1.00 80.19 206 CYS A CA 1
ATOM 1572 C C . CYS A 1 206 ? 9.501 14.479 -20.068 1.00 80.19 206 CYS A C 1
ATOM 1574 O O . CYS A 1 206 ? 10.495 14.185 -19.403 1.00 80.19 206 CYS A O 1
ATOM 1576 N N . ASP A 1 207 ? 8.303 14.661 -19.502 1.00 84.44 207 ASP A N 1
ATOM 1577 C CA . ASP A 1 207 ? 8.040 14.627 -18.050 1.00 84.44 207 ASP A CA 1
ATOM 1578 C C . ASP A 1 207 ? 8.178 13.231 -17.406 1.00 84.44 207 ASP A C 1
ATOM 1580 O O . ASP A 1 207 ? 8.021 13.081 -16.190 1.00 84.44 207 ASP A O 1
ATOM 1584 N N . LEU A 1 208 ? 8.437 12.192 -18.206 1.00 86.69 208 LEU A N 1
ATOM 1585 C CA . LEU A 1 208 ? 8.611 10.807 -17.754 1.00 86.69 208 LEU A CA 1
ATOM 1586 C C . LEU A 1 208 ? 10.071 10.344 -17.804 1.00 86.69 208 LEU A C 1
ATOM 1588 O O . LEU A 1 208 ? 10.439 9.410 -17.083 1.00 86.69 208 LEU A O 1
ATOM 1592 N N . CYS A 1 209 ? 10.897 10.990 -18.626 1.00 85.62 209 CYS A N 1
ATOM 1593 C CA . CYS A 1 209 ? 12.304 10.655 -18.807 1.00 85.62 209 CYS A CA 1
ATOM 1594 C C . CYS A 1 209 ? 13.143 10.993 -17.569 1.00 85.62 209 CYS A C 1
ATOM 1596 O O . CYS A 1 209 ? 12.684 11.617 -16.610 1.00 85.62 209 CYS A O 1
ATOM 1598 N N . LEU A 1 210 ? 14.400 10.543 -17.572 1.00 82.94 210 LEU A N 1
ATOM 1599 C CA . LEU A 1 210 ? 15.366 11.000 -16.576 1.00 82.94 210 LEU A CA 1
ATOM 1600 C C . LEU A 1 210 ? 15.485 12.532 -16.657 1.00 82.94 210 LEU A C 1
ATOM 1602 O O . LEU A 1 210 ? 15.598 13.056 -17.766 1.00 82.94 210 LEU A O 1
ATOM 1606 N N . PRO A 1 211 ? 15.464 13.245 -15.517 1.00 78.81 211 PRO A N 1
ATOM 1607 C CA . PRO A 1 211 ? 15.712 14.680 -15.505 1.00 78.81 211 PRO A CA 1
ATOM 1608 C C . PRO A 1 211 ? 17.045 15.015 -16.188 1.00 78.81 211 PRO A C 1
ATOM 1610 O O . PRO A 1 211 ? 18.031 14.310 -15.980 1.00 78.81 211 PRO A O 1
ATOM 1613 N N . GLU A 1 212 ? 17.098 16.104 -16.958 1.00 73.44 212 GLU A N 1
ATOM 1614 C CA . GLU A 1 212 ? 18.301 16.538 -17.698 1.00 73.44 212 GLU A CA 1
ATOM 1615 C C . GLU A 1 212 ? 19.543 16.688 -16.800 1.00 73.44 212 GLU A C 1
ATOM 1617 O O . GLU A 1 212 ? 20.669 16.439 -17.221 1.00 73.44 212 GLU A O 1
ATOM 1622 N N . ASN A 1 213 ? 19.336 17.054 -15.533 1.00 73.75 213 ASN A N 1
ATOM 1623 C CA . ASN A 1 213 ? 20.382 17.213 -14.526 1.00 73.75 213 ASN A CA 1
ATOM 1624 C C . ASN A 1 213 ? 20.802 15.899 -13.831 1.00 73.75 213 ASN A C 1
ATOM 1626 O O . ASN A 1 213 ? 21.735 15.915 -13.030 1.00 73.75 213 ASN A O 1
ATOM 1630 N N . GLU A 1 214 ? 20.130 14.777 -14.100 1.00 74.56 214 GLU A N 1
ATOM 1631 C CA . GLU A 1 214 ? 20.382 13.464 -13.494 1.00 74.56 214 GLU A CA 1
ATOM 1632 C C . GLU A 1 214 ? 20.612 12.390 -14.574 1.00 74.56 214 GLU A C 1
ATOM 1634 O O . GLU A 1 214 ? 19.797 11.482 -14.778 1.00 74.56 214 GLU A O 1
ATOM 1639 N N . THR A 1 215 ? 21.765 12.462 -15.244 1.00 79.06 215 THR A N 1
ATOM 1640 C CA . THR A 1 215 ? 22.173 11.523 -16.303 1.00 79.06 215 THR A CA 1
ATOM 1641 C C . THR A 1 215 ? 22.347 10.087 -15.803 1.00 79.06 215 THR A C 1
ATOM 1643 O O . THR A 1 215 ? 22.536 9.836 -14.614 1.00 79.06 215 THR A O 1
ATOM 1646 N N . TRP A 1 216 ? 22.262 9.120 -16.721 1.00 83.38 216 TRP A N 1
ATOM 1647 C CA . TRP A 1 216 ? 22.433 7.690 -16.444 1.00 83.38 216 TRP A CA 1
ATOM 1648 C C . TRP A 1 216 ? 23.697 7.384 -15.617 1.00 83.38 216 TRP A C 1
ATOM 1650 O O . TRP A 1 216 ? 24.799 7.754 -16.015 1.00 83.38 216 TRP A O 1
ATOM 1660 N N . ASP A 1 217 ? 23.542 6.651 -14.508 1.00 85.81 217 ASP A N 1
ATOM 1661 C CA . ASP A 1 217 ? 24.663 6.139 -13.707 1.00 85.81 217 ASP A CA 1
ATOM 1662 C C . ASP A 1 217 ? 24.848 4.633 -13.949 1.00 85.81 217 ASP A C 1
ATOM 1664 O O . ASP A 1 217 ? 23.994 3.816 -13.588 1.00 85.81 217 ASP A O 1
ATOM 1668 N N . GLU A 1 218 ? 25.982 4.243 -14.536 1.00 84.81 218 GLU A N 1
ATOM 1669 C CA . GLU A 1 218 ? 26.307 2.839 -14.813 1.00 84.81 218 GLU A CA 1
ATOM 1670 C C . GLU A 1 218 ? 26.305 1.957 -13.557 1.00 84.81 218 GLU A C 1
ATOM 1672 O O . GLU A 1 218 ? 25.938 0.783 -13.637 1.00 84.81 218 GLU A O 1
ATOM 1677 N N . LYS A 1 219 ? 26.654 2.507 -12.386 1.00 86.38 219 LYS A N 1
ATOM 1678 C CA . LYS A 1 219 ? 26.732 1.749 -11.126 1.00 86.38 219 LYS A CA 1
ATOM 1679 C C . LYS A 1 219 ? 25.356 1.384 -10.581 1.00 86.38 219 LYS A C 1
ATOM 1681 O O . LYS A 1 219 ? 25.203 0.365 -9.908 1.00 86.38 219 LYS A O 1
ATOM 1686 N N . GLU A 1 220 ? 24.351 2.203 -10.868 1.00 86.62 220 GLU A N 1
ATOM 1687 C CA . GLU A 1 220 ? 22.981 1.993 -10.402 1.00 86.62 220 GLU A CA 1
ATOM 1688 C C . GLU A 1 220 ? 22.236 0.972 -11.284 1.00 86.62 220 GLU A C 1
ATOM 1690 O O . GLU A 1 220 ? 21.351 0.252 -10.803 1.00 86.62 220 GLU A O 1
ATOM 1695 N N . GLY A 1 221 ? 22.606 0.842 -12.564 1.00 91.12 221 GLY A N 1
ATOM 1696 C CA . GLY A 1 221 ? 21.977 -0.088 -13.504 1.00 91.12 221 GLY A CA 1
ATOM 1697 C C . GLY A 1 221 ? 20.465 0.146 -13.609 1.00 91.12 221 GLY A C 1
ATOM 1698 O O . GLY A 1 221 ? 20.012 1.261 -13.854 1.00 91.12 221 GLY A O 1
ATOM 1699 N N . VAL A 1 222 ? 19.640 -0.878 -13.362 1.00 91.94 222 VAL A N 1
ATOM 1700 C CA . VAL A 1 222 ? 18.168 -0.715 -13.370 1.00 91.94 222 VAL A CA 1
ATOM 1701 C C . VAL A 1 222 ? 17.647 0.198 -12.249 1.00 91.94 222 VAL A C 1
ATOM 1703 O O . VAL A 1 222 ? 16.491 0.612 -12.278 1.00 91.94 222 VAL A O 1
ATOM 1706 N N . GLN A 1 223 ? 18.468 0.510 -11.240 1.00 92.25 223 GLN A N 1
ATOM 1707 C CA . GLN A 1 223 ? 18.095 1.375 -10.114 1.00 92.25 223 GLN A CA 1
ATOM 1708 C C . GLN A 1 223 ? 18.087 2.864 -10.485 1.00 92.25 223 GLN A C 1
ATOM 1710 O O . GLN A 1 223 ? 17.571 3.663 -9.707 1.00 92.25 223 GLN A O 1
ATOM 1715 N N . ASN A 1 224 ? 18.536 3.226 -11.694 1.00 90.12 224 ASN A N 1
ATOM 1716 C CA . ASN A 1 224 ? 18.263 4.545 -12.275 1.00 90.12 224 ASN A CA 1
ATOM 1717 C C . ASN A 1 224 ? 16.749 4.826 -12.398 1.00 90.12 224 ASN A C 1
ATOM 1719 O O . ASN A 1 224 ? 16.349 5.986 -12.454 1.00 90.12 224 ASN A O 1
ATOM 1723 N N . TYR A 1 225 ? 15.907 3.781 -12.382 1.00 92.38 225 T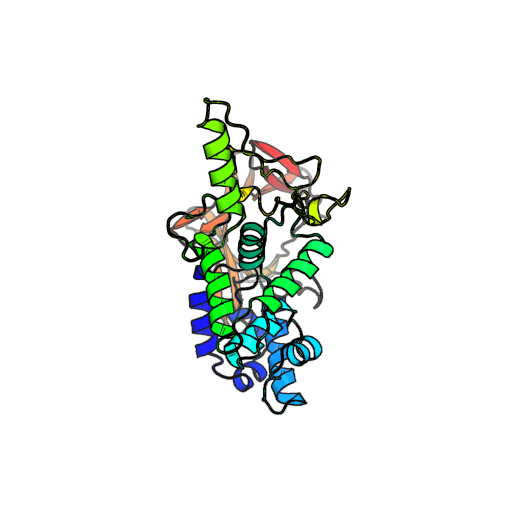YR A N 1
ATOM 1724 C CA . TYR A 1 225 ? 14.455 3.872 -12.511 1.00 92.38 225 TYR A CA 1
ATOM 1725 C C . TYR A 1 225 ? 13.719 3.325 -11.265 1.00 92.38 225 TYR A C 1
ATOM 1727 O O . TYR A 1 225 ? 13.940 2.168 -10.873 1.00 92.38 225 TYR A O 1
ATOM 1735 N N . PRO A 1 226 ? 12.792 4.091 -10.651 1.00 89.75 226 PRO A N 1
ATOM 1736 C CA . PRO A 1 226 ? 12.629 5.545 -10.775 1.00 89.75 226 PRO A CA 1
ATOM 1737 C C . PRO A 1 226 ? 13.721 6.305 -10.009 1.00 89.75 226 PRO A C 1
ATOM 1739 O O . PRO A 1 226 ? 14.212 5.813 -8.985 1.00 89.75 226 PRO A O 1
ATOM 1742 N N . ARG A 1 227 ? 14.024 7.548 -10.414 1.00 83.06 227 ARG A N 1
ATOM 1743 C CA . ARG A 1 227 ? 14.897 8.415 -9.612 1.00 83.06 227 ARG A CA 1
ATOM 1744 C C . ARG A 1 227 ? 14.269 8.712 -8.260 1.00 83.06 227 ARG A C 1
ATOM 1746 O O . ARG A 1 227 ? 13.070 8.980 -8.106 1.00 83.06 227 ARG A O 1
ATOM 1753 N N . LYS A 1 228 ? 15.106 8.627 -7.232 1.00 70.31 228 LYS A N 1
ATOM 1754 C CA . LYS A 1 228 ? 14.683 8.817 -5.854 1.00 70.31 228 LYS A CA 1
ATOM 1755 C C . LYS A 1 228 ? 14.485 10.305 -5.598 1.00 70.31 228 LYS A C 1
ATOM 1757 O O . LYS A 1 228 ? 15.451 11.056 -5.575 1.00 70.31 228 LYS A O 1
ATOM 1762 N N . ALA A 1 229 ? 13.253 10.704 -5.298 1.00 67.25 229 ALA A N 1
ATOM 1763 C CA . ALA A 1 229 ? 12.983 12.061 -4.842 1.00 67.25 229 ALA A CA 1
ATOM 1764 C C . ALA A 1 229 ? 13.862 12.405 -3.621 1.00 67.25 229 ALA A C 1
ATOM 1766 O O . ALA A 1 229 ? 13.940 11.632 -2.653 1.00 67.25 229 ALA A O 1
ATOM 1767 N N . GLY A 1 230 ? 14.516 13.568 -3.659 1.00 62.75 230 GLY A N 1
ATOM 1768 C CA . GLY A 1 230 ? 15.299 14.081 -2.539 1.00 62.75 230 GLY A CA 1
ATOM 1769 C C . GLY A 1 230 ? 14.451 14.147 -1.265 1.00 62.75 230 GLY A C 1
ATOM 1770 O O . GLY A 1 230 ? 13.361 14.722 -1.247 1.00 62.75 230 GLY A O 1
ATOM 1771 N N . LYS A 1 231 ? 14.924 13.537 -0.172 1.00 59.38 231 LYS A N 1
ATOM 1772 C CA . LYS A 1 231 ? 14.209 13.594 1.110 1.00 59.38 231 LYS A CA 1
ATOM 1773 C C . LYS A 1 231 ? 14.424 14.963 1.752 1.00 59.38 231 LYS A C 1
ATOM 1775 O O . LYS A 1 231 ? 15.539 15.274 2.160 1.00 59.38 231 LYS A O 1
ATOM 1780 N N . LYS A 1 232 ? 13.349 15.744 1.916 1.00 60.22 232 LYS A N 1
ATOM 1781 C CA . LYS A 1 232 ? 13.365 16.930 2.788 1.00 60.22 232 LYS A CA 1
ATOM 1782 C C . LYS A 1 232 ? 13.701 16.500 4.219 1.00 60.22 232 LYS A C 1
ATOM 1784 O O . LYS A 1 232 ? 13.187 15.487 4.701 1.00 60.22 232 LYS A O 1
ATOM 1789 N N . ALA A 1 233 ? 14.570 17.256 4.888 1.00 61.56 233 ALA A N 1
ATOM 1790 C CA . ALA A 1 233 ? 14.928 16.991 6.275 1.00 61.56 233 ALA A CA 1
ATOM 1791 C C . ALA A 1 233 ? 13.671 17.007 7.160 1.00 61.56 233 ALA A C 1
ATOM 1793 O O . ALA A 1 233 ? 12.796 17.861 7.005 1.00 61.56 233 ALA A O 1
ATOM 1794 N N . ALA A 1 234 ? 13.569 16.046 8.080 1.00 62.59 234 ALA A N 1
ATOM 1795 C CA . ALA A 1 234 ? 12.457 16.007 9.018 1.00 62.59 234 ALA A CA 1
ATOM 1796 C C . ALA A 1 234 ? 12.487 17.256 9.911 1.00 62.59 234 ALA A C 1
ATOM 1798 O O . ALA A 1 234 ? 13.543 17.633 10.424 1.00 62.59 234 ALA A O 1
ATOM 1799 N N . ARG A 1 235 ? 11.323 17.883 10.118 1.00 55.97 235 ARG A N 1
ATOM 1800 C CA . ARG A 1 235 ? 11.186 19.004 11.051 1.00 55.97 235 ARG A CA 1
ATOM 1801 C C . ARG A 1 235 ? 11.547 18.525 12.454 1.00 55.97 235 ARG A C 1
ATOM 1803 O O . ARG A 1 235 ? 10.977 17.557 12.952 1.00 55.97 235 ARG A O 1
ATOM 1810 N N . VAL A 1 236 ? 12.481 19.221 13.090 1.00 50.62 236 VAL A N 1
ATOM 1811 C CA . VAL A 1 236 ? 12.833 18.974 14.487 1.00 50.62 236 VAL A CA 1
ATOM 1812 C C . VAL A 1 236 ? 11.833 19.722 15.363 1.00 50.62 236 VAL A C 1
ATOM 1814 O O . VAL A 1 236 ? 11.771 20.949 15.332 1.00 50.62 236 VAL A O 1
ATOM 1817 N N .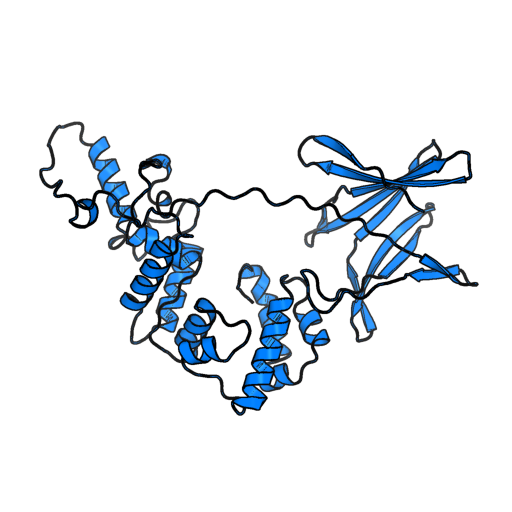 GLU A 1 237 ? 11.042 18.984 16.134 1.00 40.25 237 GLU A N 1
ATOM 1818 C CA . GLU A 1 237 ? 10.107 19.535 17.116 1.00 40.25 237 GLU A CA 1
ATOM 1819 C C . GLU A 1 237 ? 10.626 19.269 18.533 1.00 40.25 237 GLU A C 1
ATOM 1821 O O . GLU A 1 237 ? 11.182 18.207 18.821 1.00 40.25 237 GLU A O 1
ATOM 1826 N N . ARG A 1 238 ? 10.470 20.253 19.423 1.00 41.00 238 ARG A N 1
ATOM 1827 C CA . ARG A 1 238 ? 10.831 20.138 20.839 1.00 41.00 238 ARG A CA 1
ATOM 1828 C C . ARG A 1 238 ? 9.550 20.029 21.655 1.00 41.00 238 ARG A C 1
ATOM 1830 O O . ARG A 1 238 ? 8.693 20.902 21.567 1.00 41.00 238 ARG A O 1
ATOM 1837 N N . THR A 1 239 ? 9.433 18.983 22.466 1.00 37.34 239 THR A N 1
ATOM 1838 C CA . THR A 1 239 ? 8.261 18.750 23.318 1.00 37.34 239 THR A CA 1
ATOM 1839 C C . THR A 1 239 ? 8.687 18.644 24.776 1.00 37.34 239 THR A C 1
ATOM 1841 O O . THR A 1 239 ? 9.566 17.853 25.115 1.00 37.34 239 THR A O 1
ATOM 1844 N N . SER A 1 240 ? 8.025 19.407 25.643 1.00 39.62 240 SER A N 1
ATOM 1845 C CA . SER A 1 240 ? 8.176 19.307 27.096 1.00 39.62 240 SER A CA 1
ATOM 1846 C C . SER A 1 240 ? 7.094 18.398 27.670 1.00 39.62 240 SER A C 1
ATOM 1848 O O . SER A 1 240 ? 5.924 18.508 27.307 1.00 39.62 240 SER A O 1
ATOM 1850 N N . VAL A 1 241 ? 7.475 17.502 28.580 1.00 44.53 241 VAL A N 1
ATOM 1851 C CA . VAL A 1 241 ? 6.542 16.601 29.269 1.00 44.53 241 VAL A CA 1
ATOM 1852 C C . VAL A 1 241 ? 6.609 16.880 30.766 1.00 44.53 241 VAL A C 1
ATOM 1854 O O . VAL A 1 241 ? 7.655 16.693 31.384 1.00 44.53 241 VAL A O 1
ATOM 1857 N N . CYS A 1 242 ? 5.492 17.321 31.349 1.00 41.38 242 CYS A N 1
ATOM 1858 C CA . CYS A 1 242 ? 5.351 17.529 32.789 1.00 41.38 242 CYS A CA 1
ATOM 1859 C C . CYS A 1 242 ? 4.659 16.319 33.429 1.00 41.38 242 CYS A C 1
ATOM 1861 O O . CYS A 1 242 ? 3.612 15.875 32.960 1.00 41.38 242 CYS A O 1
ATOM 1863 N N . VAL A 1 243 ? 5.240 15.785 34.506 1.00 50.69 243 VAL A N 1
ATOM 1864 C CA . VAL A 1 243 ? 4.662 14.677 35.279 1.00 50.69 243 VAL A CA 1
ATOM 1865 C C . VAL A 1 243 ? 4.273 15.200 36.656 1.00 50.69 243 VAL A C 1
ATOM 1867 O O . VAL A 1 243 ? 5.119 15.342 37.538 1.00 50.69 243 VAL A O 1
ATOM 1870 N N . VAL A 1 244 ? 2.982 15.464 36.846 1.00 48.19 244 VAL A N 1
ATOM 1871 C CA . VAL A 1 244 ? 2.440 15.945 38.123 1.00 48.19 244 VAL A CA 1
ATOM 1872 C C . VAL A 1 244 ? 2.056 14.751 38.993 1.00 48.19 244 VAL A C 1
ATOM 1874 O O . VAL A 1 244 ? 1.333 13.854 38.555 1.00 48.19 244 VAL A O 1
ATOM 1877 N N . CYS A 1 245 ? 2.548 14.730 40.233 1.00 56.41 245 CYS A N 1
ATOM 1878 C CA . CYS A 1 245 ? 2.318 13.654 41.194 1.00 56.41 245 CYS A CA 1
ATOM 1879 C C . CYS A 1 245 ? 1.806 14.221 42.523 1.00 56.41 245 CYS A C 1
ATOM 1881 O O . CYS A 1 245 ? 2.489 15.025 43.154 1.00 56.41 245 CYS A O 1
ATOM 1883 N N . ARG A 1 246 ? 0.665 13.723 43.009 1.00 59.41 246 ARG A N 1
ATOM 1884 C CA . ARG A 1 246 ? 0.130 14.000 44.349 1.00 59.41 246 ARG A CA 1
ATOM 1885 C C . ARG A 1 246 ? 0.415 12.820 45.274 1.00 59.41 246 ARG A C 1
ATOM 1887 O O . ARG A 1 246 ? 0.183 11.670 44.910 1.00 59.41 246 ARG A O 1
ATOM 1894 N N . ARG A 1 247 ? 0.922 13.086 46.478 1.00 64.38 247 ARG A N 1
ATOM 1895 C CA . ARG A 1 247 ? 1.057 12.072 47.537 1.00 64.38 247 ARG A CA 1
ATOM 1896 C C . ARG A 1 247 ? -0.186 12.092 48.421 1.00 64.38 247 ARG A C 1
ATOM 1898 O O . ARG A 1 247 ? -0.544 13.153 48.923 1.00 64.38 247 ARG A O 1
ATOM 1905 N N . LYS A 1 248 ? -0.823 10.938 48.616 1.00 62.06 248 LYS A N 1
ATOM 1906 C CA . LYS A 1 248 ? -1.902 10.766 49.598 1.00 62.06 248 LYS A CA 1
ATOM 1907 C C . LYS A 1 248 ? -1.326 10.502 50.996 1.00 62.06 248 LYS A C 1
ATOM 1909 O O . LYS A 1 248 ? -0.211 9.984 51.126 1.00 62.06 248 LYS A O 1
ATOM 1914 N N . ARG A 1 249 ? -2.096 10.837 52.041 1.00 48.53 249 ARG A N 1
ATOM 1915 C CA . ARG A 1 249 ? -1.852 10.344 53.410 1.00 48.53 249 ARG A CA 1
ATOM 1916 C C . ARG A 1 249 ? -1.962 8.812 53.352 1.00 48.53 249 ARG A C 1
ATOM 1918 O O . ARG A 1 249 ? -3.005 8.309 52.961 1.00 48.53 249 ARG A O 1
ATOM 1925 N N . GLY A 1 250 ? -0.854 8.108 53.591 1.00 53.62 250 GLY A N 1
ATOM 1926 C CA . GLY A 1 250 ? -0.715 6.657 53.361 1.00 53.62 250 GLY A CA 1
ATOM 1927 C C . GLY A 1 250 ? 0.422 6.255 52.405 1.00 53.62 250 GLY A C 1
ATOM 1928 O O . GLY A 1 250 ? 0.714 5.077 52.252 1.00 53.62 250 GLY A O 1
ATOM 1929 N N . GLY A 1 251 ? 1.106 7.213 51.762 1.00 57.03 251 GLY A N 1
ATOM 1930 C CA . GLY A 1 251 ? 2.293 6.937 50.931 1.00 57.03 251 GLY A CA 1
ATOM 1931 C C . GLY A 1 251 ? 2.000 6.568 49.471 1.00 57.03 251 GLY A C 1
ATOM 1932 O O . GLY A 1 251 ? 2.927 6.541 48.652 1.00 57.03 251 GLY A O 1
ATOM 1933 N N . GLU A 1 252 ? 0.728 6.376 49.118 1.00 41.00 252 GLU A N 1
ATOM 1934 C CA . GLU A 1 252 ? 0.278 6.215 47.736 1.00 41.00 252 GLU A CA 1
ATOM 1935 C C . GLU A 1 252 ? 0.528 7.477 46.897 1.00 41.00 252 GLU A C 1
ATOM 1937 O O . GLU A 1 252 ? 0.415 8.617 47.366 1.00 41.00 252 GLU A O 1
ATOM 1942 N N . ARG A 1 253 ? 0.871 7.271 45.622 1.00 50.88 253 ARG A N 1
ATOM 1943 C CA . ARG A 1 253 ? 1.111 8.340 44.646 1.00 50.88 253 ARG A CA 1
ATOM 1944 C C . ARG A 1 253 ? 0.046 8.309 43.567 1.00 50.88 253 ARG A C 1
ATOM 1946 O O . ARG A 1 253 ? -0.172 7.276 42.945 1.00 50.88 253 ARG A O 1
ATOM 1953 N N . GLN A 1 254 ? -0.559 9.458 43.319 1.00 42.56 254 GLN A N 1
ATOM 1954 C CA . GLN A 1 254 ? -1.479 9.685 42.215 1.00 42.56 254 GLN A CA 1
ATOM 1955 C C . GLN A 1 254 ? -0.803 10.561 41.171 1.00 42.56 254 GLN A C 1
ATOM 1957 O O . GLN A 1 254 ? -0.058 11.474 41.521 1.00 42.56 254 GLN A O 1
ATOM 1962 N N . TYR A 1 255 ? -1.075 10.294 39.901 1.00 53.19 255 TYR A N 1
ATOM 1963 C CA . TYR A 1 255 ? -0.500 11.024 38.777 1.00 53.19 255 TYR A CA 1
ATOM 1964 C C . TYR A 1 255 ? -1.610 11.708 37.997 1.00 53.19 255 TYR A C 1
ATOM 1966 O O . TYR A 1 255 ? -2.677 11.124 37.807 1.00 53.19 255 TYR A O 1
ATOM 1974 N N . TYR A 1 256 ? -1.356 12.938 37.563 1.00 41.84 256 TYR A N 1
ATOM 1975 C CA . TYR A 1 256 ? -2.292 13.670 36.723 1.00 41.84 256 TYR A CA 1
ATOM 1976 C C . TYR A 1 256 ? -2.064 13.306 35.257 1.00 41.84 256 TYR A C 1
ATOM 1978 O O . TYR A 1 256 ? -0.935 13.366 34.766 1.00 41.84 256 TYR A O 1
ATOM 1986 N N . LEU A 1 257 ? -3.137 12.920 34.570 1.00 45.25 257 LEU A N 1
ATOM 1987 C CA . LEU A 1 257 ? -3.120 12.565 33.157 1.00 45.25 257 LEU A CA 1
ATOM 1988 C C . LEU A 1 257 ? -4.154 13.410 32.431 1.00 45.25 257 LEU A C 1
ATOM 1990 O O . LEU A 1 257 ? -5.312 13.455 32.832 1.00 45.25 257 LEU A O 1
ATOM 1994 N N . VAL A 1 258 ? -3.727 14.052 31.347 1.00 40.97 258 VAL A N 1
ATOM 1995 C CA . VAL A 1 258 ? -4.609 14.838 30.486 1.00 40.97 258 VAL A CA 1
ATOM 1996 C C . VAL A 1 258 ? -4.914 14.025 29.238 1.00 40.97 258 VAL A C 1
ATOM 1998 O O . VAL A 1 258 ? -4.008 13.591 28.521 1.00 40.97 258 VAL A O 1
ATOM 2001 N N . GLN A 1 259 ? -6.200 13.820 28.971 1.00 40.97 259 GLN A N 1
ATOM 2002 C CA . GLN A 1 259 ? -6.655 13.216 27.728 1.00 40.97 259 GLN A CA 1
ATOM 2003 C C . GLN A 1 259 ? -6.554 14.251 26.601 1.00 40.97 259 GLN A C 1
ATOM 2005 O O . GLN A 1 259 ? -7.107 15.343 26.696 1.00 40.97 259 GLN A O 1
ATOM 2010 N N . ARG A 1 260 ? -5.831 13.918 25.526 1.00 43.03 260 ARG A N 1
ATOM 2011 C CA . ARG A 1 260 ? -5.727 14.789 24.345 1.00 43.03 260 ARG A CA 1
ATOM 2012 C C . ARG A 1 260 ? -7.061 14.883 23.600 1.00 43.03 260 ARG A C 1
ATOM 2014 O O . ARG A 1 260 ? -7.816 13.910 23.550 1.00 43.03 260 ARG A O 1
ATOM 2021 N N . ALA A 1 261 ? -7.296 16.043 22.985 1.00 42.38 261 ALA A N 1
ATOM 2022 C CA . ALA A 1 261 ? -8.447 16.304 22.127 1.00 42.38 261 ALA A CA 1
ATOM 2023 C C . ALA A 1 261 ? -8.563 15.275 20.985 1.00 42.38 261 ALA A C 1
ATOM 2025 O O . ALA A 1 261 ? -7.574 14.695 20.536 1.00 42.38 261 ALA A O 1
ATOM 2026 N N . GLN A 1 262 ? -9.787 15.062 20.492 1.00 43.88 262 GLN A N 1
ATOM 2027 C CA . GLN A 1 262 ? -10.113 14.010 19.517 1.00 43.88 262 GLN A CA 1
ATOM 2028 C C . GLN A 1 262 ? -9.479 14.196 18.118 1.00 43.88 262 GLN A C 1
ATOM 2030 O O . GLN A 1 262 ? -9.568 13.285 17.291 1.00 43.88 262 GLN A O 1
ATOM 2035 N N . LYS A 1 263 ? -8.833 15.337 17.840 1.00 41.41 263 LYS A N 1
ATOM 2036 C CA . LYS A 1 263 ? -8.155 15.657 16.571 1.00 41.41 263 LYS A CA 1
ATOM 2037 C C . LYS A 1 263 ? -6.663 15.930 16.830 1.00 41.41 263 LYS A C 1
ATOM 2039 O O . LYS A 1 263 ? -6.339 16.758 17.674 1.00 41.41 263 LYS A O 1
ATOM 2044 N N . GLY A 1 264 ? -5.759 15.252 16.111 1.00 43.38 264 GLY A N 1
ATOM 2045 C CA . GLY A 1 264 ? -4.302 15.480 16.189 1.00 43.38 264 GLY A CA 1
ATOM 2046 C C . GLY A 1 264 ? -3.444 14.206 16.279 1.00 43.38 264 GLY A C 1
ATOM 2047 O O . GLY A 1 264 ? -3.957 13.110 16.482 1.00 43.38 264 GLY A O 1
ATOM 2048 N N . GLN A 1 265 ? -2.124 14.348 16.100 1.00 37.31 265 GLN A N 1
ATOM 2049 C CA . GLN A 1 265 ? -1.191 13.273 15.704 1.00 37.31 265 GLN A CA 1
ATOM 2050 C C . GLN A 1 265 ? -0.892 12.152 16.722 1.00 37.31 265 GLN A C 1
ATOM 2052 O O . GLN A 1 265 ? -0.200 11.205 16.362 1.00 37.31 265 GLN A O 1
ATOM 2057 N N . LEU A 1 266 ? -1.439 12.161 17.941 1.00 40.19 266 LEU A N 1
ATOM 2058 C CA . LEU A 1 266 ? -1.325 11.031 18.880 1.00 40.19 266 LEU A CA 1
ATOM 2059 C C . LEU A 1 266 ? -2.583 10.944 19.755 1.00 40.19 266 LEU A C 1
ATOM 2061 O O . LEU A 1 266 ? -2.752 11.724 20.696 1.00 40.19 266 LEU A O 1
ATOM 2065 N N . ILE A 1 267 ? -3.458 9.992 19.420 1.00 34.50 267 ILE A N 1
ATOM 2066 C CA . ILE A 1 267 ? -4.768 9.766 20.044 1.00 34.50 267 ILE A CA 1
ATOM 2067 C C . ILE A 1 267 ? -4.666 8.601 21.043 1.00 34.50 267 ILE A C 1
ATOM 2069 O O . ILE A 1 267 ? -4.223 7.515 20.688 1.00 34.50 267 ILE A O 1
ATOM 2073 N N . ARG A 1 268 ? -5.108 8.871 22.281 1.00 37.69 268 ARG A N 1
ATOM 2074 C CA . ARG A 1 268 ? -5.404 7.943 23.395 1.00 37.69 268 ARG A CA 1
ATOM 2075 C C . ARG A 1 268 ? -4.323 6.900 23.733 1.00 37.69 268 ARG A C 1
ATOM 2077 O O . ARG A 1 268 ? -4.379 5.749 23.317 1.00 37.69 268 ARG A O 1
ATOM 2084 N N . THR A 1 269 ? -3.412 7.264 24.637 1.00 32.09 269 THR A N 1
ATOM 2085 C CA . THR A 1 269 ? -2.639 6.287 25.425 1.00 32.09 269 THR A CA 1
ATOM 2086 C C . THR A 1 269 ? -2.545 6.768 26.874 1.00 32.09 269 THR A C 1
ATOM 2088 O O . THR A 1 269 ? -1.934 7.796 27.153 1.00 32.09 269 THR A O 1
ATOM 2091 N N . SER A 1 270 ? -3.186 6.053 27.800 1.00 37.28 270 SER A N 1
ATOM 2092 C CA . SER A 1 270 ? -3.080 6.301 29.244 1.00 37.28 270 SER A CA 1
ATOM 2093 C C . SER A 1 270 ? -1.762 5.725 29.764 1.00 37.28 270 SER A C 1
ATOM 2095 O O . SER A 1 270 ? -1.501 4.536 29.588 1.00 37.28 270 SER A O 1
ATOM 2097 N N . VAL A 1 271 ? -0.936 6.547 30.414 1.00 33.03 271 VAL A N 1
ATOM 2098 C CA . VAL A 1 271 ? 0.398 6.157 30.895 1.00 33.03 271 VAL A CA 1
ATOM 2099 C C . VAL A 1 271 ? 0.481 6.391 32.403 1.00 33.03 271 VAL A C 1
ATOM 2101 O O . VAL A 1 271 ? 0.499 7.527 32.849 1.00 33.03 271 VAL A O 1
ATOM 2104 N N . CYS A 1 272 ? 0.533 5.336 33.214 1.00 34.84 272 CYS A N 1
ATOM 2105 C CA . CYS A 1 272 ? 0.747 5.437 34.660 1.00 34.84 272 CYS A CA 1
ATOM 2106 C C . CYS A 1 272 ? 2.235 5.237 34.983 1.00 34.84 272 CYS A C 1
ATOM 2108 O O . CYS A 1 272 ? 2.865 4.350 34.419 1.00 34.84 272 CYS A O 1
ATOM 2110 N N . VAL A 1 273 ? 2.815 6.030 35.888 1.00 36.84 273 VAL A N 1
ATOM 2111 C CA . VAL A 1 273 ? 4.210 5.864 36.332 1.00 36.84 273 VAL A CA 1
ATOM 2112 C C . VAL A 1 273 ? 4.215 5.223 37.721 1.00 36.84 273 VAL A C 1
ATOM 2114 O O . VAL A 1 273 ? 3.878 5.875 38.698 1.00 36.84 273 VAL A O 1
ATOM 2117 N N . VAL A 1 274 ? 4.621 3.962 37.864 1.00 34.34 274 VAL A N 1
ATOM 2118 C CA . VAL A 1 274 ? 4.675 3.276 39.171 1.00 34.34 274 VAL A CA 1
ATOM 2119 C C . VAL A 1 274 ? 6.106 3.272 39.701 1.00 34.34 274 VAL A C 1
ATOM 2121 O O . VAL A 1 274 ? 7.011 2.875 38.987 1.00 34.34 274 VAL A O 1
ATOM 2124 N N . CYS A 1 275 ? 6.343 3.692 40.946 1.00 38.19 275 CYS A N 1
ATOM 2125 C CA . CYS A 1 275 ? 7.678 3.732 41.563 1.00 38.19 275 CYS A CA 1
ATOM 2126 C C . CYS A 1 275 ? 7.856 2.570 42.555 1.00 38.19 275 CYS A C 1
ATOM 2128 O O . CYS A 1 275 ? 7.225 2.584 43.610 1.00 38.19 275 CYS A O 1
ATOM 2130 N N . ARG A 1 276 ? 8.766 1.623 42.284 1.00 38.06 276 ARG A N 1
ATOM 2131 C CA . ARG A 1 276 ? 9.177 0.563 43.226 1.00 38.06 276 ARG A CA 1
ATOM 2132 C C . ARG A 1 276 ? 10.573 0.858 43.773 1.00 38.06 276 ARG A C 1
ATOM 2134 O O . ARG A 1 276 ? 11.480 1.217 43.023 1.00 38.06 276 ARG A O 1
ATOM 2141 N N . ARG A 1 277 ? 10.745 0.728 45.087 1.00 39.94 277 ARG A N 1
ATOM 2142 C CA . ARG A 1 277 ? 12.037 0.887 45.769 1.00 39.94 277 ARG A CA 1
ATOM 2143 C C . ARG A 1 277 ? 12.661 -0.497 45.950 1.00 39.94 277 ARG A C 1
ATOM 2145 O O . ARG A 1 277 ? 11.998 -1.380 46.487 1.00 39.94 277 ARG A O 1
ATOM 2152 N N . LYS A 1 278 ? 13.891 -0.692 45.480 1.00 40.59 278 LYS A N 1
ATOM 2153 C CA . LYS A 1 278 ? 14.680 -1.899 45.755 1.00 40.59 278 LYS A CA 1
ATOM 2154 C C . LYS A 1 278 ? 15.417 -1.777 47.097 1.00 40.59 278 LYS A C 1
ATOM 2156 O O . LYS A 1 278 ? 15.525 -0.682 47.657 1.00 40.59 278 LYS A O 1
ATOM 2161 N N . ARG A 1 279 ? 15.900 -2.916 47.613 1.00 36.91 279 ARG A N 1
ATOM 2162 C CA . ARG A 1 279 ? 16.629 -3.033 48.894 1.00 36.91 279 ARG A CA 1
ATOM 2163 C C . ARG A 1 279 ? 17.966 -2.271 48.908 1.00 36.91 279 ARG A C 1
ATOM 2165 O O . ARG A 1 279 ? 18.397 -1.846 49.966 1.00 36.91 279 ARG A O 1
ATOM 2172 N N . ASP A 1 280 ? 18.550 -2.014 47.742 1.00 41.00 280 ASP A N 1
ATOM 2173 C CA . ASP A 1 280 ? 19.781 -1.235 47.514 1.00 41.00 280 ASP A CA 1
ATOM 2174 C C . ASP A 1 280 ? 19.564 0.298 47.480 1.00 41.00 280 ASP A C 1
ATOM 2176 O O . ASP A 1 280 ? 20.490 1.069 47.235 1.00 41.00 280 ASP A O 1
ATOM 2180 N N . GLY A 1 281 ? 18.332 0.774 47.700 1.00 39.41 281 GLY A N 1
ATOM 2181 C CA . GLY A 1 281 ? 17.987 2.195 47.602 1.00 39.41 281 GLY A CA 1
ATOM 2182 C C . GLY A 1 281 ? 17.732 2.692 46.173 1.00 39.41 281 GLY A C 1
ATOM 2183 O O . GLY A 1 281 ? 17.323 3.848 46.003 1.00 39.41 281 GLY A O 1
ATOM 2184 N N . GLU A 1 282 ? 17.880 1.833 45.160 1.00 37.28 282 GLU A N 1
ATOM 2185 C CA . GLU A 1 282 ? 17.568 2.123 43.765 1.00 37.28 282 GLU A CA 1
ATOM 2186 C C . GLU A 1 282 ? 16.043 2.269 43.588 1.00 37.28 282 GLU A C 1
ATOM 2188 O O . GLU A 1 282 ? 15.232 1.477 44.086 1.00 37.28 282 GLU A O 1
ATOM 2193 N N . ARG A 1 283 ? 15.614 3.335 42.899 1.00 39.53 283 ARG A N 1
ATOM 2194 C CA . ARG A 1 283 ? 14.200 3.569 42.566 1.00 39.53 283 ARG A CA 1
ATOM 2195 C C . ARG A 1 283 ? 13.979 3.221 41.108 1.00 39.53 283 ARG A C 1
ATOM 2197 O O . ARG A 1 283 ? 14.551 3.874 40.241 1.00 39.53 283 ARG A O 1
ATOM 2204 N N . GLN A 1 284 ? 13.127 2.234 40.865 1.00 37.97 284 GLN A N 1
ATOM 2205 C CA . GLN A 1 284 ? 12.687 1.856 39.531 1.00 37.97 284 GLN A CA 1
ATOM 2206 C C . GLN A 1 284 ? 11.300 2.426 39.280 1.00 37.97 284 GLN A C 1
ATOM 2208 O O . GLN A 1 284 ? 10.381 2.213 40.073 1.00 37.97 284 GLN A O 1
ATOM 2213 N N . TYR A 1 285 ? 11.150 3.148 38.178 1.00 43.34 285 TYR A N 1
ATOM 2214 C CA . TYR A 1 285 ? 9.853 3.622 37.719 1.00 43.34 285 TYR A CA 1
ATOM 2215 C C . TYR A 1 285 ? 9.412 2.753 36.543 1.00 43.34 285 TYR A C 1
ATOM 2217 O O . TYR A 1 285 ? 10.236 2.443 35.689 1.00 43.34 285 TYR A O 1
ATOM 2225 N N . TYR A 1 286 ? 8.145 2.355 36.522 1.00 37.50 286 TYR A N 1
ATOM 2226 C CA . TYR A 1 286 ? 7.518 1.542 35.486 1.00 37.50 286 TYR A CA 1
ATOM 2227 C C . TYR A 1 286 ? 6.481 2.393 34.765 1.00 37.50 286 TYR A C 1
ATOM 2229 O 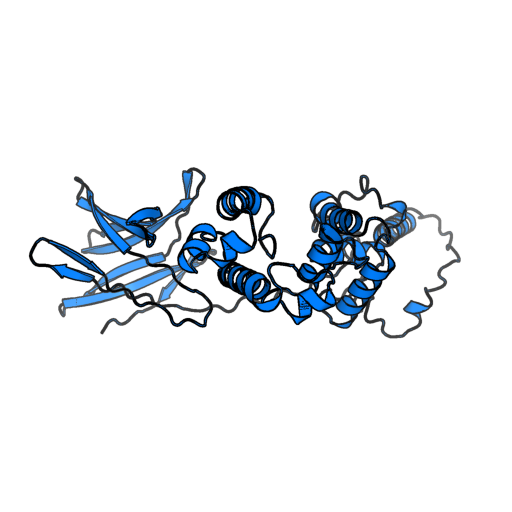O . TYR A 1 286 ? 5.710 3.081 35.431 1.00 37.50 286 TYR A O 1
ATOM 2237 N N . LEU A 1 287 ? 6.410 2.304 33.437 1.00 38.34 287 LEU A N 1
ATOM 2238 C CA . LEU A 1 287 ? 5.245 2.782 32.700 1.00 38.34 287 LEU A CA 1
ATOM 2239 C C . LEU A 1 287 ? 4.219 1.649 32.647 1.00 38.34 287 LEU A C 1
ATOM 2241 O O . LEU A 1 287 ? 4.407 0.626 31.990 1.00 38.34 287 LEU A O 1
ATOM 2245 N N . VAL A 1 288 ? 3.145 1.816 33.401 1.00 34.81 288 VAL A N 1
ATOM 2246 C CA . VAL A 1 288 ? 2.003 0.915 33.422 1.00 34.81 288 VAL A CA 1
ATOM 2247 C C . VAL A 1 288 ? 0.944 1.484 32.493 1.00 34.81 288 VAL A C 1
ATOM 2249 O O . VAL A 1 288 ? 0.390 2.553 32.744 1.00 34.81 288 VAL A O 1
ATOM 2252 N N . GLN A 1 289 ? 0.652 0.763 31.419 1.00 38.41 289 GLN A N 1
ATOM 2253 C CA . GLN A 1 289 ? -0.454 1.080 30.532 1.00 38.41 289 GLN A CA 1
ATOM 2254 C C . GLN A 1 289 ? -1.687 0.330 31.041 1.00 38.41 289 GLN A C 1
ATOM 2256 O O . GLN A 1 289 ? -1.664 -0.894 31.192 1.00 38.41 289 GLN A O 1
ATOM 2261 N N . ARG A 1 290 ? -2.753 1.064 31.371 1.00 32.44 290 ARG A N 1
ATOM 2262 C CA . ARG A 1 290 ? -4.018 0.464 31.813 1.00 32.44 290 ARG A CA 1
ATOM 2263 C C . ARG A 1 290 ? -4.935 0.348 30.599 1.00 32.44 290 ARG A C 1
ATOM 2265 O O . ARG A 1 290 ? -5.307 1.375 30.033 1.00 32.44 290 ARG A O 1
ATOM 2272 N N . ALA A 1 291 ? -5.271 -0.876 30.195 1.00 35.62 291 ALA A N 1
ATOM 2273 C CA . ALA A 1 291 ? -6.388 -1.101 29.285 1.00 35.62 291 ALA A CA 1
ATOM 2274 C C . ALA A 1 291 ? -7.709 -0.901 30.050 1.00 35.62 291 ALA A C 1
ATOM 2276 O O . ALA A 1 291 ? -7.768 -1.124 31.265 1.00 35.62 291 ALA A O 1
ATOM 2277 N N . GLN A 1 292 ? -8.764 -0.461 29.357 1.00 35.06 292 GLN A N 1
ATOM 2278 C CA . GLN A 1 292 ? -10.053 -0.104 29.972 1.00 35.06 292 GLN A CA 1
ATOM 2279 C C . GLN A 1 292 ? -10.724 -1.265 30.735 1.00 35.06 292 GLN A C 1
ATOM 2281 O O . GLN A 1 292 ? -11.523 -1.000 31.625 1.00 35.06 292 GLN A O 1
ATOM 2286 N N . LYS A 1 293 ? -10.350 -2.529 30.473 1.00 29.44 293 LYS A N 1
ATOM 2287 C CA . LYS A 1 293 ? -10.861 -3.730 31.169 1.00 29.44 293 LYS A CA 1
ATOM 2288 C C . LYS A 1 293 ? -9.965 -4.248 32.313 1.00 29.44 293 LYS A C 1
ATOM 2290 O O . LYS A 1 293 ? -10.043 -5.407 32.698 1.00 29.44 293 LYS A O 1
ATOM 2295 N N . GLY A 1 294 ? -9.108 -3.404 32.890 1.00 29.45 294 GLY A N 1
ATOM 2296 C CA . GLY A 1 294 ? -8.455 -3.694 34.177 1.00 29.45 294 GLY A CA 1
ATOM 2297 C C . GLY A 1 294 ? -7.178 -4.545 34.130 1.00 29.45 294 GLY A C 1
ATOM 2298 O O . GLY A 1 294 ? -6.480 -4.611 35.142 1.00 29.45 294 GLY A O 1
ATOM 2299 N N . GLN A 1 295 ? -6.793 -5.110 32.982 1.00 28.14 295 GLN A N 1
ATOM 2300 C CA . GLN A 1 295 ? -5.497 -5.783 32.838 1.00 28.14 295 GLN A CA 1
ATOM 2301 C C . GLN A 1 295 ? -4.353 -4.768 32.641 1.00 28.14 295 GLN A C 1
ATOM 2303 O O . GLN A 1 295 ? -4.395 -3.893 31.771 1.00 28.14 295 GLN A O 1
ATOM 2308 N N . LEU A 1 296 ? -3.320 -4.866 33.488 1.00 30.77 296 LEU A N 1
ATOM 2309 C CA . LEU A 1 296 ? -2.105 -4.053 33.395 1.00 30.77 296 LEU A CA 1
ATOM 2310 C C . LEU A 1 296 ? -1.179 -4.605 32.304 1.00 30.77 296 LEU A C 1
ATOM 2312 O O . LEU A 1 296 ? -0.560 -5.651 32.493 1.00 30.77 296 LEU A O 1
ATOM 2316 N N . MET A 1 297 ? -0.973 -3.844 31.230 1.00 31.09 297 MET A N 1
ATOM 2317 C CA . MET A 1 297 ? 0.126 -4.078 30.292 1.00 31.09 297 MET A CA 1
ATOM 2318 C C . MET A 1 297 ? 1.363 -3.322 30.794 1.00 31.09 297 MET A C 1
ATOM 2320 O O . MET A 1 297 ? 1.362 -2.095 30.936 1.00 31.09 297 MET A O 1
ATOM 2324 N N . ARG A 1 298 ? 2.425 -4.059 31.135 1.00 32.75 298 ARG A N 1
ATOM 2325 C CA . ARG A 1 298 ? 3.687 -3.486 31.628 1.00 32.75 298 ARG A CA 1
ATOM 2326 C C . ARG A 1 298 ? 4.634 -3.257 30.456 1.00 32.75 298 ARG A C 1
ATOM 2328 O O . ARG A 1 298 ? 5.242 -4.204 29.967 1.00 32.75 298 ARG A O 1
ATOM 2335 N N . THR A 1 299 ? 4.827 -2.002 30.063 1.00 35.88 299 THR A N 1
ATOM 2336 C CA . THR A 1 299 ? 5.922 -1.637 29.158 1.00 35.88 299 THR A CA 1
ATOM 2337 C C . THR A 1 299 ? 7.097 -1.179 30.011 1.00 35.88 299 THR A C 1
ATOM 2339 O O . THR A 1 299 ? 7.054 -0.141 30.672 1.00 35.88 299 THR A O 1
ATOM 2342 N N . SER A 1 300 ? 8.152 -1.991 30.042 1.00 33.56 300 SER A N 1
ATOM 2343 C CA . SER A 1 300 ? 9.342 -1.754 30.862 1.00 33.56 300 SER A CA 1
ATOM 2344 C C . SER A 1 300 ? 10.164 -0.588 30.313 1.00 33.56 300 SER A C 1
ATOM 2346 O O . SER A 1 300 ? 11.122 -0.783 29.566 1.00 33.56 300 SER A O 1
ATOM 2348 N N . VAL A 1 301 ? 9.786 0.630 30.692 1.00 38.19 301 VAL A N 1
ATOM 2349 C CA . VAL A 1 301 ? 10.658 1.800 30.626 1.00 38.19 301 VAL A CA 1
ATOM 2350 C C . VAL A 1 301 ? 11.179 2.035 32.033 1.00 38.19 301 VAL A C 1
ATOM 2352 O O . VAL A 1 301 ? 10.471 2.577 32.874 1.00 38.19 301 VAL A O 1
ATOM 2355 N N . CYS A 1 302 ? 12.393 1.567 32.306 1.00 38.12 302 CYS A N 1
ATOM 2356 C CA . CYS A 1 302 ? 13.040 1.773 33.594 1.00 38.12 302 CYS A CA 1
ATOM 2357 C C . CYS A 1 302 ? 13.535 3.215 33.657 1.00 38.12 302 CYS A C 1
ATOM 2359 O O . CYS A 1 302 ? 14.441 3.568 32.907 1.00 38.12 302 CYS A O 1
ATOM 2361 N N . VAL A 1 303 ? 12.982 4.028 34.561 1.00 42.34 303 VAL A N 1
ATOM 2362 C CA . VAL A 1 303 ? 13.663 5.260 34.978 1.00 42.34 303 VAL A CA 1
ATOM 2363 C C . VAL A 1 303 ? 14.650 4.901 36.086 1.00 42.34 303 VAL A C 1
ATOM 2365 O O . VAL A 1 303 ? 14.216 4.522 37.170 1.00 42.34 303 VAL A O 1
ATOM 2368 N N . VAL A 1 304 ? 15.959 4.966 35.843 1.00 43.59 304 VAL A N 1
ATOM 2369 C CA . VAL A 1 304 ? 16.972 4.696 36.885 1.00 43.59 304 VAL A CA 1
ATOM 2370 C C . VAL A 1 304 ? 17.387 6.017 37.517 1.00 43.59 304 VAL A C 1
ATOM 2372 O O . VAL A 1 304 ? 17.866 6.891 36.808 1.00 43.59 304 VAL A O 1
ATOM 2375 N N . CYS A 1 305 ? 17.208 6.179 38.830 1.00 45.00 305 CYS A N 1
ATOM 2376 C CA . CYS A 1 305 ? 17.670 7.355 39.574 1.00 45.00 305 CYS A CA 1
ATOM 2377 C C . CYS A 1 305 ? 19.041 7.074 40.207 1.00 45.00 305 CYS A C 1
ATOM 2379 O O . CYS A 1 305 ? 19.102 6.418 41.247 1.00 45.00 305 CYS A O 1
ATOM 2381 N N . ARG A 1 306 ? 20.129 7.608 39.639 1.00 48.44 306 ARG A N 1
ATOM 2382 C CA . ARG A 1 306 ? 21.469 7.539 40.247 1.00 48.44 306 ARG A CA 1
ATOM 2383 C C . ARG A 1 306 ? 21.775 8.844 40.978 1.00 48.44 306 ARG A C 1
ATOM 2385 O O . ARG A 1 306 ? 21.676 9.924 40.397 1.00 48.44 306 ARG A O 1
ATOM 2392 N N . ARG A 1 307 ? 22.123 8.742 42.261 1.00 47.59 307 ARG A N 1
ATOM 2393 C CA . ARG A 1 307 ? 22.578 9.874 43.078 1.00 47.59 307 ARG A CA 1
ATOM 2394 C C . ARG A 1 307 ? 24.094 9.991 42.928 1.00 47.59 307 ARG A C 1
ATOM 2396 O O . ARG A 1 307 ? 24.799 9.021 43.196 1.00 47.59 307 ARG A O 1
ATOM 2403 N N . LYS A 1 308 ? 24.586 11.138 42.471 1.00 50.44 308 LYS A N 1
ATOM 2404 C CA . LYS A 1 308 ? 26.019 11.443 42.456 1.00 50.44 308 LYS A CA 1
ATOM 2405 C C . LYS A 1 308 ? 26.478 11.969 43.822 1.00 50.44 308 LYS A C 1
ATOM 2407 O O . LYS A 1 308 ? 25.655 12.351 44.659 1.00 50.44 308 LYS A O 1
ATOM 2412 N N . ARG A 1 309 ? 27.799 11.959 44.047 1.00 45.38 309 ARG A N 1
ATOM 2413 C CA . ARG A 1 309 ? 28.451 12.412 45.294 1.00 45.38 309 ARG A CA 1
ATOM 2414 C C . ARG A 1 309 ? 28.218 13.904 45.590 1.00 45.38 309 ARG A C 1
ATOM 2416 O O . ARG A 1 309 ? 28.221 14.288 46.748 1.00 45.38 309 ARG A O 1
ATOM 2423 N N . ASP A 1 310 ? 27.924 14.705 44.570 1.00 47.12 310 ASP A N 1
ATOM 2424 C CA . ASP A 1 310 ? 27.586 16.138 44.633 1.00 47.12 310 ASP A CA 1
ATOM 2425 C C . ASP A 1 310 ? 26.104 16.426 44.980 1.00 47.12 310 ASP A C 1
ATOM 2427 O O . ASP A 1 310 ? 25.670 17.576 45.007 1.00 47.12 310 ASP A O 1
ATOM 2431 N N . GLY A 1 311 ? 25.294 15.390 45.231 1.00 47.34 311 GLY A N 1
ATOM 2432 C CA . GLY A 1 311 ? 23.860 15.526 45.498 1.00 47.34 311 GLY A CA 1
ATOM 2433 C C . GLY A 1 311 ? 22.980 15.626 44.245 1.00 47.34 311 GLY A C 1
ATOM 2434 O O . GLY A 1 311 ? 21.750 15.619 44.376 1.00 47.34 311 GLY A O 1
ATOM 2435 N N . GLU A 1 312 ? 23.568 15.640 43.046 1.00 43.44 312 GLU A N 1
ATOM 2436 C CA . GLU A 1 312 ? 22.866 15.653 41.765 1.00 43.44 312 GLU A CA 1
ATOM 2437 C C . GLU A 1 312 ? 22.148 14.308 41.530 1.00 43.44 312 GLU A C 1
ATOM 2439 O O . GLU A 1 312 ? 22.676 13.223 41.815 1.00 43.44 312 GLU A O 1
ATOM 2444 N N . ARG A 1 313 ? 20.902 14.354 41.037 1.00 47.78 313 ARG A N 1
ATOM 2445 C CA . ARG A 1 313 ? 20.122 13.150 40.696 1.00 47.78 313 ARG A CA 1
ATOM 2446 C C . ARG A 1 313 ? 19.966 13.041 39.190 1.00 47.78 313 ARG A C 1
ATOM 2448 O O . ARG A 1 313 ? 19.403 13.939 38.564 1.00 47.78 313 ARG A O 1
ATOM 2455 N N . GLN A 1 314 ? 20.423 11.921 38.643 1.00 43.44 314 GLN A N 1
ATOM 2456 C CA . GLN A 1 314 ? 20.305 11.593 37.228 1.00 43.44 314 GLN A CA 1
ATOM 2457 C C . GLN A 1 314 ? 19.231 10.535 37.024 1.00 43.44 314 GLN A C 1
ATOM 2459 O O . GLN A 1 314 ? 19.282 9.484 37.663 1.00 43.44 314 GLN A O 1
ATOM 2464 N N . TYR A 1 315 ? 18.287 10.807 36.128 1.00 48.94 315 TYR A N 1
ATOM 2465 C CA . TYR A 1 315 ? 17.239 9.871 35.736 1.00 48.94 315 TYR A CA 1
ATOM 2466 C C . TYR A 1 315 ? 17.502 9.368 34.311 1.00 48.94 315 TYR A C 1
ATOM 2468 O O . TYR A 1 315 ? 17.593 10.179 33.391 1.00 48.94 315 TYR A O 1
ATOM 2476 N N . TYR A 1 316 ? 17.617 8.051 34.128 1.00 42.81 316 TYR A N 1
ATOM 2477 C CA . TYR A 1 316 ? 17.832 7.415 32.819 1.00 42.81 316 TYR A CA 1
ATOM 2478 C C . TYR A 1 316 ? 16.556 6.755 32.332 1.00 42.81 316 TYR A C 1
ATOM 2480 O O . TYR A 1 316 ? 16.039 5.935 33.074 1.00 42.81 316 TYR A O 1
ATOM 2488 N N . LEU A 1 317 ? 16.098 7.015 31.108 1.00 42.41 317 LEU A N 1
ATOM 2489 C CA . LEU A 1 317 ? 15.046 6.220 30.467 1.00 42.41 317 LEU A CA 1
ATOM 2490 C C . LEU A 1 317 ? 15.666 5.000 29.776 1.00 42.41 317 LEU A C 1
ATOM 2492 O O . LEU A 1 317 ? 16.505 5.125 28.887 1.00 42.41 317 LEU A O 1
ATOM 2496 N N . VAL A 1 318 ? 15.268 3.805 30.193 1.00 42.06 318 VAL A N 1
ATOM 2497 C CA . VAL A 1 318 ? 15.806 2.550 29.669 1.00 42.06 318 VAL A CA 1
ATOM 2498 C C . VAL A 1 318 ? 14.665 1.735 29.079 1.00 42.06 318 VAL A C 1
ATOM 2500 O O . VAL A 1 318 ? 13.809 1.260 29.821 1.00 42.06 318 VAL A O 1
ATOM 2503 N N . GLN A 1 319 ? 14.656 1.561 27.758 1.00 38.44 319 GLN A N 1
ATOM 2504 C CA . GLN A 1 319 ? 13.638 0.792 27.048 1.00 38.44 319 GLN A CA 1
ATOM 2505 C C . GLN A 1 319 ? 14.220 -0.574 26.656 1.00 38.44 319 GLN A C 1
ATOM 2507 O O . GLN A 1 319 ? 15.246 -0.663 25.982 1.00 38.44 319 GLN A O 1
ATOM 2512 N N . ARG A 1 320 ? 13.594 -1.672 27.093 1.00 35.47 320 ARG A N 1
ATOM 2513 C CA . ARG A 1 320 ? 13.972 -3.013 26.612 1.00 35.47 320 ARG A CA 1
ATOM 2514 C C . ARG A 1 320 ? 13.395 -3.232 25.213 1.00 35.47 320 ARG A C 1
ATOM 2516 O O . ARG A 1 320 ? 12.191 -3.071 25.025 1.00 35.47 320 ARG A O 1
ATOM 2523 N N . ALA A 1 321 ? 14.232 -3.626 24.255 1.00 37.03 321 ALA A N 1
ATOM 2524 C CA . ALA A 1 321 ? 13.745 -4.170 22.992 1.00 37.03 321 ALA A CA 1
ATOM 2525 C C . ALA A 1 321 ? 13.209 -5.594 23.202 1.00 37.03 321 ALA A C 1
ATOM 2527 O O . ALA A 1 321 ? 13.671 -6.311 24.092 1.00 37.03 321 ALA A O 1
ATOM 2528 N N . GLN A 1 322 ? 12.279 -6.026 22.344 1.00 36.03 322 GLN A N 1
ATOM 2529 C CA . GLN A 1 322 ? 11.667 -7.365 22.369 1.00 36.03 322 GLN A CA 1
ATOM 2530 C C . GLN A 1 322 ? 12.675 -8.536 22.293 1.00 36.03 322 GLN A C 1
ATOM 2532 O O . GLN A 1 322 ? 12.307 -9.654 22.625 1.00 36.03 322 GLN A O 1
ATOM 2537 N N . LYS A 1 323 ? 13.944 -8.298 21.923 1.00 32.78 323 LYS A N 1
ATOM 2538 C CA . LYS A 1 323 ? 15.012 -9.314 21.816 1.00 32.78 323 LYS A CA 1
ATOM 2539 C C . LYS A 1 323 ? 16.073 -9.253 22.930 1.00 32.78 323 LYS A C 1
ATOM 2541 O O . LYS A 1 323 ? 17.234 -9.565 22.703 1.00 32.78 323 LYS A O 1
ATOM 2546 N N . GLY A 1 324 ? 15.724 -8.796 24.132 1.00 30.80 324 GLY A N 1
ATOM 2547 C CA . GLY A 1 324 ? 16.619 -8.876 25.300 1.00 30.80 324 GLY A CA 1
ATOM 2548 C C . GLY A 1 324 ? 17.779 -7.867 25.342 1.00 30.80 324 GLY A C 1
ATOM 2549 O O . GLY A 1 324 ? 18.351 -7.663 26.411 1.00 30.80 324 GLY A O 1
ATOM 2550 N N . GLN A 1 325 ? 18.079 -7.154 24.252 1.00 29.7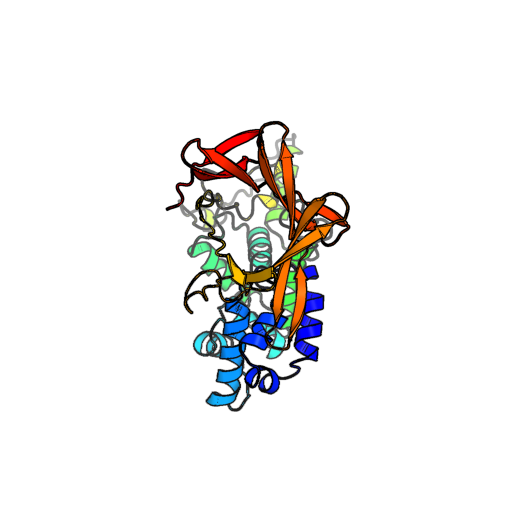2 325 GLN A N 1
ATOM 2551 C CA . GLN A 1 325 ? 19.007 -6.020 24.277 1.00 29.72 325 GLN A CA 1
ATOM 2552 C C . GLN A 1 325 ? 18.346 -4.748 24.835 1.00 29.72 325 GLN A C 1
ATOM 2554 O O . GLN A 1 325 ? 17.246 -4.339 24.450 1.00 29.72 325 GLN A O 1
ATOM 2559 N N . LEU A 1 326 ? 19.044 -4.110 25.775 1.00 33.88 326 LEU A N 1
ATOM 2560 C CA . LEU A 1 326 ? 18.698 -2.813 26.351 1.00 33.88 326 LEU A CA 1
ATOM 2561 C C . LEU A 1 326 ? 18.986 -1.705 25.332 1.00 33.88 326 LEU A C 1
ATOM 2563 O O . LEU A 1 3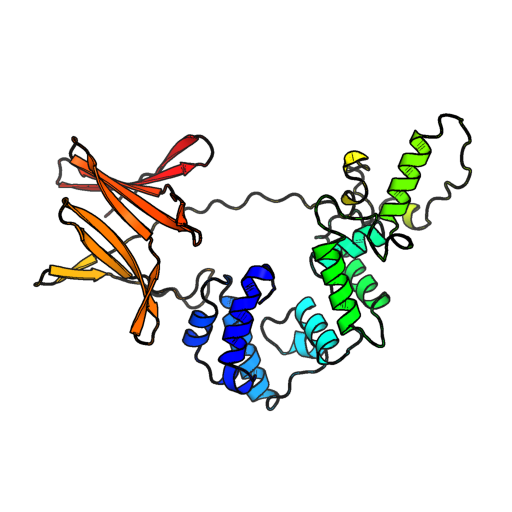26 ? 20.145 -1.374 25.096 1.00 33.88 326 LEU A O 1
ATOM 2567 N N . ILE A 1 327 ? 17.945 -1.086 24.773 1.00 35.91 327 ILE A N 1
ATOM 2568 C CA . ILE A 1 327 ? 18.104 0.135 23.982 1.00 35.91 327 ILE A CA 1
ATOM 2569 C C . ILE A 1 327 ? 18.082 1.313 24.964 1.00 35.91 327 ILE A C 1
ATOM 2571 O O . ILE A 1 327 ? 17.058 1.657 25.557 1.00 35.91 327 ILE A O 1
ATOM 2575 N N . ARG A 1 328 ? 19.250 1.924 25.186 1.00 36.47 328 ARG A N 1
ATOM 2576 C CA . ARG A 1 328 ? 19.374 3.153 25.982 1.00 36.47 328 ARG A CA 1
ATOM 2577 C C . ARG A 1 328 ? 18.899 4.347 25.156 1.00 36.47 328 ARG A C 1
ATOM 2579 O O . ARG A 1 328 ? 19.682 4.962 24.433 1.00 36.47 328 ARG A O 1
ATOM 2586 N N . THR A 1 329 ? 17.633 4.719 25.290 1.00 38.09 329 THR A N 1
ATOM 2587 C CA . THR A 1 329 ? 17.143 6.003 24.781 1.00 38.09 329 THR A CA 1
ATOM 2588 C C . THR A 1 329 ? 17.697 7.102 25.691 1.00 38.09 329 THR A C 1
ATOM 2590 O O . THR A 1 329 ? 17.254 7.286 26.820 1.00 38.09 329 THR A O 1
ATOM 2593 N N . SER A 1 330 ? 18.755 7.777 25.234 1.00 41.09 330 SER A N 1
ATOM 2594 C CA . SER A 1 330 ? 19.613 8.654 26.049 1.00 41.09 330 SER A CA 1
ATOM 2595 C C . SER A 1 330 ? 18.983 10.029 26.297 1.00 41.09 330 SER A C 1
ATOM 2597 O O . SER A 1 330 ? 19.513 11.051 25.862 1.00 41.09 330 SER A O 1
ATOM 2599 N N . VAL A 1 331 ? 17.833 10.046 26.968 1.00 39.78 331 VAL A N 1
ATOM 2600 C CA . VAL A 1 331 ? 17.224 11.255 27.526 1.00 39.78 331 VAL A CA 1
ATOM 2601 C C . VAL A 1 331 ? 17.485 11.229 29.028 1.00 39.78 331 VAL A C 1
ATOM 2603 O O . VAL A 1 331 ? 16.929 10.403 29.755 1.00 39.78 331 VAL A O 1
ATOM 2606 N N . CYS A 1 332 ? 18.384 12.099 29.479 1.00 41.50 332 CYS A N 1
ATOM 2607 C CA . CYS A 1 332 ? 18.739 12.252 30.883 1.00 41.50 332 CYS A CA 1
ATOM 2608 C C . CYS A 1 332 ? 17.936 13.408 31.475 1.00 41.50 332 CYS A C 1
ATOM 2610 O O . CYS A 1 332 ? 18.039 14.531 30.984 1.00 41.50 332 CYS A O 1
ATOM 2612 N N . VAL A 1 333 ? 17.186 13.164 32.552 1.00 43.50 333 VAL A N 1
ATOM 2613 C CA . VAL A 1 333 ? 16.651 14.260 33.375 1.00 43.50 333 VAL A CA 1
ATOM 2614 C C . VAL A 1 333 ? 17.656 14.534 34.489 1.00 43.50 333 VAL A C 1
ATOM 2616 O O . VAL A 1 333 ? 17.996 13.624 35.249 1.00 43.50 333 VAL A O 1
ATOM 2619 N N . VAL A 1 334 ? 18.153 15.763 34.587 1.00 43.16 334 VAL A N 1
ATOM 2620 C CA . VAL A 1 334 ? 19.079 16.204 35.638 1.00 43.16 334 VAL A CA 1
ATOM 2621 C C . VAL A 1 334 ? 18.320 17.120 36.583 1.00 43.16 334 VAL A C 1
ATOM 2623 O O . VAL A 1 334 ? 17.785 18.129 36.147 1.00 43.16 334 VAL A O 1
ATOM 2626 N N . CYS A 1 335 ? 18.253 16.775 37.867 1.00 44.75 335 CYS A N 1
ATOM 2627 C CA . CYS A 1 335 ? 17.648 17.629 38.890 1.00 44.75 335 CYS A CA 1
ATOM 2628 C C . CYS A 1 335 ? 18.754 18.309 39.701 1.00 44.75 335 CYS A C 1
ATOM 2630 O O . CYS A 1 335 ? 19.477 17.625 40.432 1.00 44.75 335 CYS A O 1
ATOM 2632 N N . ARG A 1 336 ? 18.837 19.642 39.629 1.00 46.88 336 ARG A N 1
ATOM 2633 C CA . ARG A 1 336 ? 19.737 20.466 40.443 1.00 46.88 336 ARG A CA 1
ATOM 2634 C C . ARG A 1 336 ? 18.928 21.236 41.482 1.00 46.88 336 ARG A C 1
ATOM 2636 O O . ARG A 1 336 ? 17.925 21.864 41.155 1.00 46.88 336 ARG A O 1
ATOM 2643 N N . ARG A 1 337 ? 19.352 21.165 42.744 1.00 47.25 337 ARG A N 1
ATOM 2644 C CA . ARG A 1 337 ? 18.772 21.962 43.830 1.00 47.25 337 ARG A CA 1
ATOM 2645 C C . ARG A 1 337 ? 19.548 23.274 43.919 1.00 47.25 337 ARG A C 1
ATOM 2647 O O . ARG A 1 337 ? 20.768 23.235 44.078 1.00 47.25 337 ARG A O 1
ATOM 2654 N N . LYS A 1 338 ? 18.864 24.402 43.770 1.00 47.50 338 LYS A N 1
ATOM 2655 C CA . LYS A 1 338 ? 19.437 25.729 44.009 1.00 47.50 338 LYS A CA 1
ATOM 2656 C C . LYS A 1 338 ? 19.509 26.015 45.517 1.00 47.50 338 LYS A C 1
ATOM 2658 O O . LYS A 1 338 ? 18.902 25.303 46.322 1.00 47.50 338 LYS A O 1
ATOM 2663 N N . ARG A 1 339 ? 20.293 27.032 45.898 1.00 44.34 339 ARG A N 1
ATOM 2664 C CA . ARG A 1 339 ? 20.501 27.447 47.302 1.00 44.34 339 ARG A CA 1
ATOM 2665 C C . ARG A 1 339 ? 19.224 27.994 47.961 1.00 44.34 339 ARG A C 1
ATOM 2667 O O . ARG A 1 339 ? 19.077 27.850 49.164 1.00 44.34 339 ARG A O 1
ATOM 2674 N N . ASP A 1 340 ? 18.295 28.518 47.168 1.00 40.81 340 ASP A N 1
ATOM 2675 C CA . ASP A 1 340 ? 16.960 29.011 47.556 1.00 40.81 340 ASP A CA 1
ATOM 2676 C C . ASP A 1 340 ? 15.916 27.894 47.792 1.00 40.81 340 ASP A C 1
ATOM 2678 O O . ASP A 1 340 ? 14.787 28.157 48.191 1.00 40.81 340 ASP A O 1
ATOM 2682 N N . GLY A 1 341 ? 16.274 26.624 47.565 1.00 43.44 341 GLY A N 1
ATOM 2683 C CA . GLY A 1 341 ? 15.359 25.491 47.701 1.00 43.44 341 GLY A CA 1
ATOM 2684 C C . GLY A 1 341 ? 14.591 25.127 46.425 1.00 43.44 341 GLY A C 1
ATOM 2685 O O . GLY A 1 341 ? 14.016 24.030 46.385 1.00 43.44 341 GLY A O 1
ATOM 2686 N N . GLU A 1 342 ? 14.659 25.943 45.367 1.00 36.50 342 GLU A N 1
ATOM 2687 C CA . GLU A 1 342 ? 14.090 25.626 44.058 1.00 36.50 342 GLU A CA 1
ATOM 2688 C C . GLU A 1 342 ? 14.780 24.409 43.428 1.00 36.50 342 GLU A C 1
ATOM 2690 O O . GLU A 1 342 ? 15.975 24.134 43.614 1.00 36.50 342 GLU A O 1
ATOM 2695 N N . ARG A 1 343 ? 14.014 23.648 42.639 1.00 43.62 343 ARG A N 1
ATOM 2696 C CA . ARG A 1 343 ? 14.530 22.506 41.880 1.00 43.62 343 ARG A CA 1
ATOM 2697 C C . ARG A 1 343 ? 14.447 22.799 40.397 1.00 43.62 343 ARG A C 1
ATOM 2699 O O . ARG A 1 343 ? 13.360 22.850 39.836 1.00 43.62 343 ARG A O 1
ATOM 2706 N N . GLN A 1 344 ? 15.607 22.904 39.766 1.00 38.59 344 GLN A N 1
ATOM 2707 C CA . GLN A 1 344 ? 15.711 23.015 38.321 1.00 38.59 344 GLN A CA 1
ATOM 2708 C C . GLN A 1 344 ? 15.891 21.632 37.708 1.00 38.59 344 GLN A C 1
ATOM 2710 O O . GLN A 1 344 ? 16.702 20.828 38.179 1.00 38.59 344 GLN A O 1
ATOM 2715 N N . TYR A 1 345 ? 15.128 21.361 36.655 1.00 44.88 345 TYR A N 1
ATOM 2716 C CA . TYR A 1 345 ? 15.200 20.114 35.910 1.00 44.88 345 TYR A CA 1
ATOM 2717 C C . TYR A 1 345 ? 15.738 20.412 34.513 1.00 44.88 345 TYR A C 1
ATOM 2719 O O . TYR A 1 345 ? 15.263 21.324 33.851 1.00 44.88 345 TYR A O 1
ATOM 2727 N N . TYR A 1 346 ? 16.718 19.645 34.051 1.00 40.59 346 TYR A N 1
ATOM 2728 C CA . TYR A 1 346 ? 17.251 19.747 32.694 1.00 40.59 346 TYR A CA 1
ATOM 2729 C C . TYR A 1 346 ? 16.967 18.457 31.950 1.00 40.59 346 TYR A C 1
ATOM 2731 O O . TYR A 1 346 ? 17.158 17.373 32.501 1.00 40.59 346 TYR A O 1
ATOM 2739 N N . LEU A 1 347 ? 16.561 18.572 30.691 1.00 40.31 347 LEU A N 1
ATOM 2740 C CA . LEU A 1 347 ? 16.546 17.453 29.761 1.00 40.31 347 LEU A CA 1
ATOM 2741 C C . LEU A 1 347 ? 17.829 17.522 28.937 1.00 40.31 347 LEU A C 1
ATOM 2743 O O . LEU A 1 347 ? 18.086 18.503 28.243 1.00 40.31 347 LEU A O 1
ATOM 2747 N N . VAL A 1 348 ? 18.653 16.485 29.044 1.00 41.22 348 VAL A N 1
ATOM 2748 C CA . VAL A 1 348 ? 19.892 16.351 28.281 1.00 41.22 348 VAL A CA 1
ATOM 2749 C C . VAL A 1 348 ? 19.714 15.194 27.315 1.00 41.22 348 VAL A C 1
ATOM 2751 O O . VAL A 1 348 ? 19.580 14.042 27.732 1.00 41.22 348 VAL A O 1
ATOM 2754 N N . GLN A 1 349 ? 19.708 15.505 26.022 1.00 39.62 349 GLN A N 1
ATOM 2755 C CA . GLN A 1 349 ? 19.625 14.517 24.955 1.00 39.62 349 GLN A CA 1
ATOM 2756 C C . GLN A 1 349 ? 20.971 14.451 24.234 1.00 39.62 349 GLN A C 1
ATOM 2758 O O . GLN A 1 349 ? 21.497 15.465 23.771 1.00 39.62 349 GLN A O 1
ATOM 2763 N N . ARG A 1 350 ? 21.550 13.250 24.138 1.00 37.09 350 ARG A N 1
ATOM 2764 C CA . ARG A 1 350 ? 22.733 13.022 23.296 1.00 37.09 350 ARG A CA 1
ATOM 2765 C C . ARG A 1 350 ? 22.273 12.860 21.849 1.00 37.09 350 ARG A C 1
ATOM 2767 O O . ARG A 1 350 ? 21.500 11.949 21.555 1.00 37.09 350 ARG A O 1
ATOM 2774 N N . ALA A 1 351 ? 22.747 13.722 20.951 1.00 35.66 351 ALA A N 1
ATOM 2775 C CA . ALA A 1 351 ? 22.607 13.478 19.520 1.00 35.66 351 ALA A CA 1
ATOM 2776 C C . ALA A 1 351 ? 23.474 12.267 19.125 1.00 35.66 351 ALA A C 1
ATOM 2778 O O . ALA A 1 351 ? 24.524 12.030 19.726 1.00 35.66 351 ALA A O 1
ATOM 2779 N N . GLN A 1 352 ? 23.066 11.514 18.098 1.00 36.53 352 GLN A N 1
ATOM 2780 C CA . GLN A 1 352 ? 23.775 10.317 17.607 1.00 36.53 352 GLN A CA 1
ATOM 2781 C C . GLN A 1 352 ? 25.243 10.566 17.177 1.00 36.53 352 GLN A C 1
ATOM 2783 O O . GLN A 1 352 ? 25.961 9.604 16.933 1.00 36.53 352 GLN A O 1
ATOM 2788 N N . LYS A 1 353 ? 25.716 11.823 17.128 1.00 34.06 353 LYS A N 1
ATOM 2789 C CA . LYS A 1 353 ? 27.087 12.228 16.758 1.00 34.06 353 LYS A CA 1
ATOM 2790 C C . LYS A 1 353 ? 27.823 13.023 17.854 1.00 34.06 353 LYS A C 1
ATOM 2792 O O . LYS A 1 353 ? 28.387 14.078 17.596 1.00 34.06 353 LYS A O 1
ATOM 2797 N N . GLY A 1 354 ? 27.803 12.549 19.099 1.00 29.91 354 GLY A N 1
ATOM 2798 C CA . GLY A 1 354 ? 28.763 12.974 20.135 1.00 29.91 354 GLY A CA 1
ATOM 2799 C C . GLY A 1 354 ? 28.575 14.363 20.769 1.00 29.91 354 GLY A C 1
ATOM 2800 O O . GLY A 1 354 ? 29.065 14.568 21.878 1.00 29.91 354 GLY A O 1
ATOM 2801 N N . GLN A 1 355 ? 27.825 15.291 20.167 1.00 29.81 355 GLN A N 1
ATOM 2802 C CA . GLN A 1 355 ? 27.544 16.590 20.791 1.00 29.81 355 GLN A CA 1
ATOM 2803 C C . GLN A 1 355 ? 26.437 16.504 21.856 1.00 29.81 355 GLN A C 1
ATOM 2805 O O . GLN A 1 355 ? 25.340 15.978 21.635 1.00 29.81 355 GLN A O 1
ATOM 2810 N N . LEU A 1 356 ? 26.752 17.039 23.039 1.00 33.50 356 LEU A N 1
ATOM 2811 C CA . LEU A 1 356 ? 25.821 17.252 24.143 1.00 33.50 356 LEU A CA 1
ATOM 2812 C C . LEU A 1 356 ? 24.991 18.506 23.861 1.00 33.50 356 LEU A C 1
ATOM 2814 O O . LEU A 1 356 ? 25.510 19.617 23.922 1.00 33.50 356 LEU A O 1
ATOM 2818 N N . ILE A 1 357 ? 23.696 18.337 23.608 1.00 34.66 357 ILE A N 1
ATOM 2819 C CA . ILE A 1 357 ? 22.769 19.463 23.500 1.00 34.66 357 ILE A CA 1
ATOM 2820 C C . ILE A 1 357 ? 22.154 19.672 24.886 1.00 34.66 357 ILE A C 1
ATOM 2822 O O . ILE A 1 357 ? 21.435 18.813 25.402 1.00 34.66 357 ILE A O 1
ATOM 2826 N N . ARG A 1 358 ? 22.490 20.797 25.527 1.00 33.50 358 ARG A N 1
ATOM 2827 C CA . ARG A 1 358 ? 21.877 21.226 26.791 1.00 33.50 358 ARG A CA 1
ATOM 2828 C C . ARG A 1 358 ? 20.602 22.000 26.475 1.00 33.50 358 ARG A C 1
ATOM 2830 O O . ARG A 1 358 ? 20.624 22.913 25.656 1.00 33.50 358 ARG A O 1
ATOM 2837 N N . THR A 1 359 ? 19.498 21.659 27.131 1.00 33.12 359 THR A N 1
ATOM 2838 C CA . THR A 1 359 ? 18.256 22.433 27.046 1.00 33.12 359 THR A CA 1
ATOM 2839 C C . THR A 1 359 ? 17.811 22.802 28.456 1.00 33.12 359 THR A C 1
ATOM 2841 O O . THR A 1 359 ? 17.618 21.937 29.313 1.00 33.12 359 THR A O 1
ATOM 2844 N N . SER A 1 360 ? 17.718 24.103 28.713 1.00 28.20 360 SER A N 1
ATOM 2845 C CA . SER A 1 360 ? 17.204 24.680 29.953 1.00 28.20 360 SER A CA 1
ATOM 2846 C C . SER A 1 360 ? 15.684 24.529 30.000 1.00 28.20 360 SER A C 1
ATOM 2848 O O . SER A 1 360 ? 14.995 24.851 29.036 1.00 28.20 360 SER A O 1
ATOM 2850 N N . VAL A 1 361 ? 15.161 24.053 31.130 1.00 31.47 361 VAL A N 1
ATOM 2851 C CA . VAL A 1 361 ? 13.728 24.073 31.438 1.00 31.47 361 VAL A CA 1
ATOM 2852 C C . VAL A 1 361 ? 13.565 24.876 32.724 1.00 31.47 361 VAL A C 1
ATOM 2854 O O . VAL A 1 361 ? 14.198 24.569 33.735 1.00 31.47 361 VAL A O 1
ATOM 2857 N N . CYS A 1 362 ? 12.748 25.926 32.671 1.00 24.81 362 CYS A N 1
ATOM 2858 C CA . CYS A 1 362 ? 12.266 26.607 33.866 1.00 24.81 362 CYS A CA 1
ATOM 2859 C C . CYS A 1 362 ? 10.999 25.883 34.335 1.00 24.81 362 CYS A C 1
ATOM 2861 O O . CYS A 1 362 ? 10.147 25.543 33.513 1.00 24.81 362 CYS A O 1
ATOM 2863 N N . VAL A 1 363 ? 10.902 25.606 35.631 1.00 26.48 363 VAL A N 1
ATOM 2864 C CA . VAL A 1 363 ? 9.688 25.081 36.262 1.00 26.48 363 VAL A CA 1
ATOM 2865 C C . VAL A 1 363 ? 9.178 26.200 37.155 1.00 26.48 363 VAL A C 1
ATOM 2867 O O . VAL A 1 363 ? 9.940 26.649 38.008 1.00 26.48 363 VAL A O 1
ATOM 2870 N N . VAL A 1 364 ? 7.949 26.658 36.909 1.00 26.30 364 VAL A N 1
ATOM 2871 C CA . VAL A 1 364 ? 7.181 27.465 37.870 1.00 26.30 364 VAL A CA 1
ATOM 2872 C C . VAL A 1 364 ? 6.595 26.525 38.913 1.00 26.30 364 VAL A C 1
ATOM 2874 O O . VAL A 1 364 ? 6.086 25.454 38.495 1.00 26.30 364 VAL A O 1
#

Radius of gyration: 28.11 Å; chains: 1; bounding box: 63×44×91 Å